Protein AF-A0A9P0PX79-F1 (afdb_monomer)

Mean predicted aligned error: 12.32 Å

Radius of gyration: 23.29 Å; Cα contacts (8 Å, |Δi|>4): 415; chains: 1; bounding box: 69×44×95 Å

Solvent-accessible surface area (backbone atoms only — not comparable to full-atom values): 17955 Å² total; per-residue (Å²): 135,57,69,69,59,51,53,53,52,52,53,38,36,77,62,33,55,27,66,47,75,57,63,78,73,44,80,54,99,59,31,38,30,26,36,27,34,38,29,90,79,26,85,88,54,46,93,92,52,66,74,54,64,45,25,29,3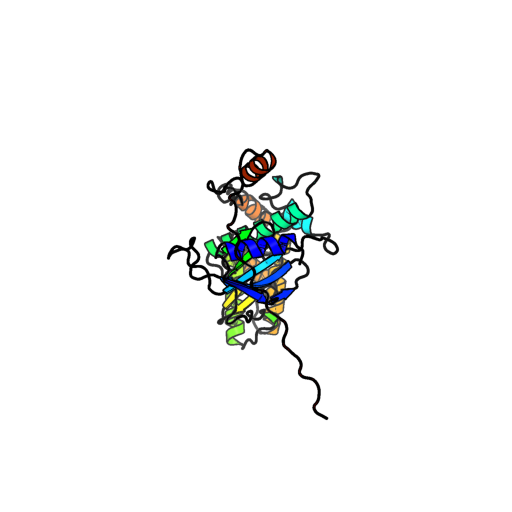8,40,36,51,56,68,73,67,93,86,63,92,68,66,58,62,64,41,64,66,34,74,93,46,32,86,75,62,55,102,79,64,49,61,58,57,53,41,25,52,42,43,50,42,24,52,54,45,42,53,41,34,48,76,66,70,46,57,48,56,49,79,73,47,79,54,73,38,38,37,34,24,35,45,64,56,60,94,93,41,71,36,40,32,46,71,74,44,92,63,55,70,66,54,45,53,51,45,52,53,51,51,53,54,48,51,22,43,34,41,68,71,42,48,33,34,53,56,70,47,38,50,82,36,24,32,42,47,97,94,40,68,28,53,51,84,43,55,56,36,41,43,63,62,37,94,60,31,68,60,30,46,41,50,27,26,36,40,47,27,61,55,47,49,77,75,38,92,88,55,62,50,25,64,55,44,36,25,70,39,68,79,43,58,84,86,43,61,65,62,48,54,50,50,24,55,62,67,66,72,56,81,87,72,62,79,59,86,86,70,66,96,76,70,78,61,59,66,63,51,50,52,30,45,74,72,63,78,45,82,78,82,82,76,80,89,75,83,81,78,83,80,78,78,86,86,80,82,80,85,88,128

Nearest PDB structures (foldseek):
  6zxh-assembly1_z  TM=7.496E-01  e=2.096E-25  Homo sapiens
  6zxf-assembly1_z  TM=7.668E-01  e=9.742E-24  Homo sapiens
  4otp-assembly1_A  TM=8.156E-01  e=1.079E-20  Homo sapiens
  6zv6-assembly1_h  TM=8.409E-01  e=7.830E-19  Homo sapiens
  6zxe-assembly1_z  TM=7.365E-01  e=9.657E-21  Homo sapiens

Foldseek 3Di:
DDPVVVVVVVVCCVQQQFVDWADWQDDDPFWTKTKTAGRQVRVPDDPVRRDARIKIKTATDLDCVPDPDLCQLQCQAPLRVVVDDPDQHSQNSLQVLQLLQLLLQVLLVVLPAAAWAWDDDDRNITMTHACDPPRHHFDQQLPDDDDLVLLVLALVQVLVSLLSCCPVSQKQQLDAASRQWGAHPSYTYGHDSSSIDGLLGPCNLVSQLVNLQRSQVVSVVSDVDGDHSQRSSCVNPVDHNPCVVVSNVVSVVSVPDPVPSPSRPPPPPDDPVVVVVVCVVVVVDDDDDDPDDDDDDDDDDDDDDDDD

Organism: Acanthoscelides obtectus (NCBI:txid200917)

pLDDT: mean 78.24, std 21.49, range [28.59, 98.56]

Structure (mmCIF, N/CA/C/O backbone):
data_AF-A0A9P0PX79-F1
#
_entry.id   AF-A0A9P0PX79-F1
#
loop_
_atom_site.group_PDB
_atom_site.id
_atom_site.type_symbol
_atom_site.label_atom_id
_atom_site.label_alt_id
_atom_site.label_comp_id
_atom_site.label_asym_id
_atom_site.label_entity_id
_atom_site.label_seq_id
_atom_site.pdbx_PDB_ins_code
_atom_site.Cartn_x
_atom_site.Cartn_y
_atom_site.Cartn_z
_atom_site.occupancy
_atom_site.B_iso_or_equiv
_atom_site.auth_seq_id
_atom_site.auth_comp_id
_atom_site.auth_asym_id
_atom_site.auth_atom_id
_atom_site.pdbx_PDB_model_num
ATOM 1 N N . MET A 1 1 ? 10.150 11.854 -18.365 1.00 71.19 1 MET A N 1
ATOM 2 C CA . MET A 1 1 ? 11.061 10.983 -17.590 1.00 71.19 1 MET A CA 1
ATOM 3 C C . MET A 1 1 ? 12.485 11.419 -17.889 1.00 71.19 1 MET A C 1
ATOM 5 O O . MET A 1 1 ? 12.768 11.671 -19.053 1.00 71.19 1 MET A O 1
ATOM 9 N N . ASP A 1 2 ? 13.339 11.577 -16.880 1.00 81.62 2 ASP A N 1
ATOM 10 C CA . ASP A 1 2 ? 14.730 12.015 -17.062 1.00 81.62 2 ASP A CA 1
ATOM 11 C C . ASP A 1 2 ? 15.625 10.910 -17.656 1.00 81.62 2 ASP A C 1
ATOM 13 O O . ASP A 1 2 ? 15.312 9.720 -17.573 1.00 81.62 2 ASP A O 1
ATOM 17 N N . GLU A 1 3 ? 16.747 11.312 -18.258 1.00 85.06 3 GLU A N 1
ATOM 18 C CA . GLU A 1 3 ? 17.701 10.418 -18.929 1.00 85.06 3 GLU A CA 1
ATOM 19 C C . GLU A 1 3 ? 18.266 9.344 -17.989 1.00 85.06 3 GLU A C 1
ATOM 21 O O . GLU A 1 3 ? 18.338 8.170 -18.350 1.00 85.06 3 GLU A O 1
ATOM 26 N N . HIS A 1 4 ? 18.588 9.715 -16.749 1.00 86.25 4 HIS A N 1
ATOM 27 C CA . HIS A 1 4 ? 19.136 8.783 -15.769 1.00 86.25 4 HIS A CA 1
ATOM 28 C C . HIS A 1 4 ? 18.132 7.675 -15.414 1.00 86.25 4 HIS A C 1
ATOM 30 O O . HIS A 1 4 ? 18.496 6.499 -15.377 1.00 86.25 4 HIS A O 1
ATOM 36 N N . THR A 1 5 ? 16.856 8.014 -15.216 1.00 87.69 5 THR A N 1
ATOM 37 C CA . THR A 1 5 ? 15.793 7.013 -15.028 1.00 87.69 5 THR A CA 1
ATOM 38 C C . THR A 1 5 ? 15.639 6.094 -16.244 1.00 87.69 5 THR A C 1
ATOM 40 O O . THR A 1 5 ? 15.532 4.880 -16.073 1.00 87.69 5 THR A O 1
ATOM 43 N N . ARG A 1 6 ? 15.680 6.636 -17.470 1.00 88.81 6 ARG A N 1
ATOM 44 C CA . ARG A 1 6 ? 15.611 5.824 -18.700 1.00 88.81 6 ARG A CA 1
ATOM 45 C C . ARG A 1 6 ? 16.764 4.824 -18.781 1.00 88.81 6 ARG A C 1
ATOM 47 O O . ARG A 1 6 ? 16.533 3.657 -19.082 1.00 88.81 6 ARG A O 1
ATOM 54 N N . LEU A 1 7 ? 17.984 5.251 -18.448 1.00 90.12 7 LEU A N 1
ATOM 55 C CA . LEU A 1 7 ? 19.158 4.375 -18.394 1.00 90.12 7 LEU A CA 1
ATOM 56 C C . LEU A 1 7 ? 19.026 3.277 -17.329 1.00 90.12 7 LEU A C 1
ATOM 58 O O . LEU A 1 7 ? 19.496 2.161 -17.548 1.00 90.12 7 LEU A O 1
ATOM 62 N N . LEU A 1 8 ? 18.395 3.561 -16.183 1.00 90.38 8 LEU A N 1
ATOM 63 C CA . LEU A 1 8 ? 18.119 2.537 -15.169 1.00 90.38 8 LEU A CA 1
ATOM 64 C C . LEU A 1 8 ? 17.168 1.466 -15.703 1.00 90.38 8 LEU A C 1
ATOM 66 O O . LEU A 1 8 ? 17.469 0.285 -15.558 1.00 90.38 8 LEU A O 1
ATOM 70 N N . ILE A 1 9 ? 16.069 1.867 -16.345 1.00 89.94 9 ILE A N 1
ATOM 71 C CA . ILE A 1 9 ? 15.099 0.935 -16.935 1.00 89.94 9 ILE A CA 1
ATOM 72 C C . ILE A 1 9 ? 15.747 0.120 -18.061 1.00 89.94 9 ILE A C 1
ATOM 74 O O . ILE A 1 9 ? 15.648 -1.103 -18.063 1.00 89.94 9 ILE A O 1
ATOM 78 N N . TYR A 1 10 ? 16.511 0.764 -18.945 1.00 90.56 10 TYR A N 1
ATOM 79 C CA . TYR A 1 10 ? 17.251 0.083 -20.011 1.00 90.56 10 TYR A CA 1
ATOM 80 C C . TYR A 1 10 ? 18.212 -0.989 -19.471 1.00 90.56 10 TYR A C 1
ATOM 82 O O . TYR A 1 10 ? 18.287 -2.097 -19.994 1.00 90.56 10 TYR A O 1
ATOM 90 N N . LYS A 1 11 ? 18.905 -0.707 -18.359 1.00 90.81 11 LYS A N 1
ATOM 91 C CA . LYS A 1 11 ? 19.761 -1.698 -17.685 1.00 90.81 11 LYS A CA 1
ATOM 92 C C . LYS A 1 11 ? 18.982 -2.880 -17.105 1.00 90.81 11 LYS A C 1
ATOM 94 O O . LYS A 1 11 ? 19.575 -3.943 -16.958 1.00 90.81 11 LYS A O 1
ATOM 99 N N . LEU A 1 12 ? 17.715 -2.707 -16.726 1.00 90.50 12 LEU A N 1
ATOM 100 C CA . LEU A 1 12 ? 16.871 -3.804 -16.239 1.00 90.50 12 LEU A CA 1
ATOM 101 C C . LEU A 1 12 ? 16.436 -4.719 -17.390 1.00 90.50 12 LEU A C 1
ATOM 103 O O . LEU A 1 12 ? 16.440 -5.933 -17.211 1.00 90.50 12 LEU A O 1
ATOM 107 N N . ILE A 1 13 ? 16.167 -4.145 -18.567 1.00 90.44 13 ILE A N 1
ATOM 108 C CA . ILE A 1 13 ? 15.881 -4.899 -19.796 1.00 90.44 13 ILE A CA 1
ATOM 109 C C . ILE A 1 13 ? 17.117 -5.689 -20.242 1.00 90.44 13 ILE A C 1
ATOM 111 O O . ILE A 1 13 ? 17.059 -6.900 -20.406 1.00 90.44 13 ILE A O 1
ATOM 115 N N . ASN A 1 14 ? 18.287 -5.045 -20.318 1.00 89.56 14 ASN A N 1
ATOM 116 C CA . ASN A 1 14 ? 19.534 -5.724 -20.708 1.00 89.56 14 ASN A CA 1
ATOM 117 C C . ASN A 1 14 ? 19.962 -6.845 -19.750 1.00 89.56 14 ASN A C 1
ATOM 119 O O . ASN A 1 14 ? 20.756 -7.702 -20.123 1.00 89.56 14 ASN A O 1
ATOM 123 N N . LYS A 1 15 ? 19.486 -6.810 -18.503 1.00 88.25 15 LYS A N 1
ATOM 124 C CA . LYS A 1 15 ? 19.711 -7.863 -17.507 1.00 88.25 15 LYS A CA 1
ATOM 125 C C . LYS A 1 15 ? 18.661 -8.972 -17.557 1.00 88.25 15 LYS A C 1
ATOM 127 O O . LYS A 1 15 ? 18.679 -9.811 -16.665 1.00 88.25 15 LYS A O 1
ATOM 132 N N . GLN A 1 16 ? 17.759 -8.950 -18.540 1.00 88.31 16 GLN A N 1
ATOM 133 C CA . GLN A 1 16 ? 16.682 -9.928 -18.689 1.00 88.31 16 GLN A CA 1
ATOM 134 C C . GLN A 1 16 ? 15.820 -10.021 -17.427 1.00 88.31 16 GLN A C 1
ATOM 136 O O . GLN A 1 16 ? 15.399 -11.096 -17.030 1.00 88.31 16 GLN A O 1
ATOM 141 N N . LEU A 1 17 ? 15.610 -8.901 -16.725 1.00 87.25 17 LEU A N 1
ATOM 142 C CA . LEU A 1 17 ? 14.597 -8.842 -15.666 1.00 87.25 17 LEU A CA 1
ATOM 143 C C . LEU A 1 17 ? 13.240 -8.449 -16.253 1.00 87.25 17 LEU A C 1
ATOM 145 O O . LEU A 1 17 ? 12.202 -8.950 -15.835 1.00 87.25 17 LEU A O 1
ATOM 149 N N . LEU A 1 18 ? 13.269 -7.515 -17.201 1.00 89.88 18 LEU A N 1
ATOM 150 C CA . LEU A 1 18 ? 12.106 -7.022 -17.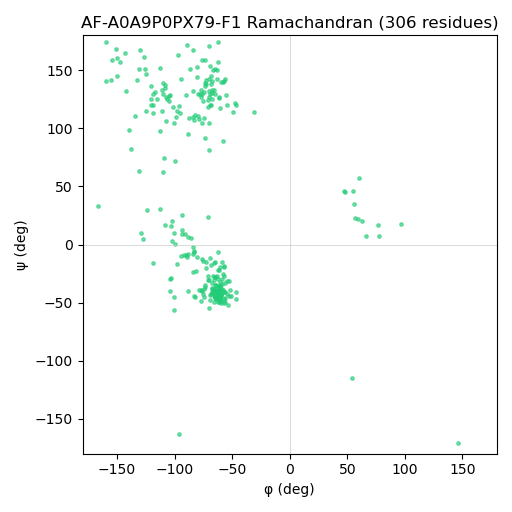923 1.00 89.88 18 LEU A CA 1
ATOM 151 C C . LEU A 1 18 ? 12.286 -7.380 -19.394 1.00 89.88 18 LEU A C 1
ATOM 153 O O . LEU A 1 18 ? 13.342 -7.099 -19.955 1.00 89.88 18 LEU A O 1
ATOM 157 N N . GLU A 1 19 ? 11.265 -7.953 -20.012 1.00 91.00 19 GLU A N 1
ATOM 158 C CA . GLU A 1 19 ? 11.241 -8.195 -21.454 1.00 91.00 19 GLU A CA 1
ATOM 159 C C . GLU A 1 19 ? 10.930 -6.890 -22.194 1.00 91.00 19 GLU A C 1
ATOM 161 O O . GLU A 1 19 ? 11.642 -6.479 -23.112 1.00 91.00 19 GLU A O 1
ATOM 166 N N . AR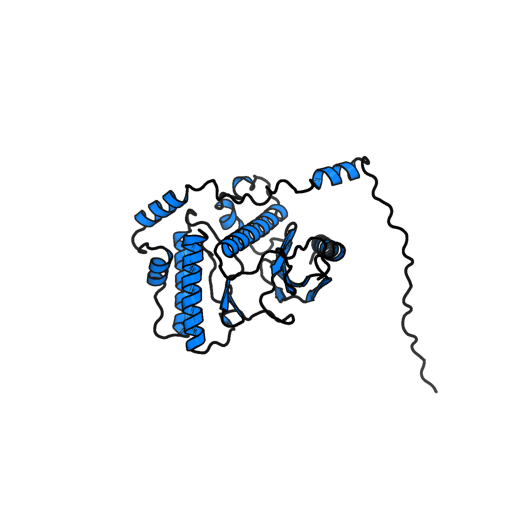G A 1 20 ? 9.883 -6.193 -21.741 1.00 90.06 20 ARG A N 1
ATOM 167 C CA . ARG A 1 20 ? 9.442 -4.911 -22.292 1.00 90.06 20 ARG A CA 1
ATOM 168 C C . ARG A 1 20 ? 8.843 -4.013 -21.220 1.00 90.06 20 ARG A C 1
ATOM 170 O O . ARG A 1 20 ? 8.407 -4.477 -20.170 1.00 90.06 20 ARG A O 1
ATOM 177 N N . VAL A 1 21 ? 8.852 -2.712 -21.495 1.00 91.81 21 VAL A N 1
ATOM 178 C CA . VAL A 1 21 ? 8.162 -1.698 -20.694 1.00 91.81 21 VAL A CA 1
ATOM 179 C C . VAL A 1 21 ? 7.139 -1.030 -21.586 1.00 91.81 21 VAL A C 1
ATOM 181 O O . VAL A 1 21 ? 7.494 -0.442 -22.609 1.00 91.81 21 VAL A O 1
ATOM 184 N N . ASP A 1 22 ? 5.889 -1.138 -21.175 1.00 85.56 22 ASP A N 1
ATOM 185 C CA . ASP A 1 22 ? 4.733 -0.677 -21.914 1.00 85.56 22 ASP A CA 1
ATOM 186 C C . ASP A 1 22 ? 4.311 0.724 -21.437 1.00 85.56 22 ASP A C 1
ATOM 188 O O . ASP A 1 22 ? 5.077 1.488 -20.834 1.00 85.56 22 ASP A O 1
ATOM 192 N N . GLY A 1 23 ? 3.082 1.106 -21.776 1.00 84.62 23 GLY A N 1
ATOM 193 C CA . GLY A 1 23 ? 2.538 2.436 -21.545 1.00 84.62 23 GLY A CA 1
ATOM 194 C C . GLY A 1 23 ? 2.437 2.863 -20.075 1.00 84.62 23 GLY A C 1
ATOM 195 O O . GLY A 1 23 ? 2.674 2.126 -19.114 1.00 84.62 23 GLY A O 1
ATOM 196 N N . VAL A 1 24 ? 2.048 4.126 -19.905 1.00 91.44 24 VAL A N 1
ATOM 197 C CA . VAL A 1 24 ? 1.821 4.724 -18.590 1.00 91.44 24 VAL A CA 1
ATOM 198 C C . VAL A 1 24 ? 0.499 4.220 -18.017 1.00 91.44 24 VAL A C 1
ATOM 200 O O . VAL A 1 24 ? -0.551 4.434 -18.612 1.00 91.44 24 VAL A O 1
ATOM 203 N N . VAL A 1 25 ? 0.553 3.621 -16.829 1.00 91.50 25 VAL A N 1
ATOM 204 C CA . VAL A 1 25 ? -0.627 3.172 -16.074 1.00 91.50 25 VAL A CA 1
ATOM 205 C C . VAL A 1 25 ? -1.244 4.336 -15.309 1.00 91.50 25 VAL A C 1
ATOM 207 O O . VAL A 1 25 ? -2.457 4.510 -15.277 1.00 91.50 25 VAL A O 1
ATOM 210 N N . SER A 1 26 ? -0.404 5.139 -14.652 1.00 89.12 26 SER A N 1
ATOM 211 C CA . SER A 1 26 ? -0.865 6.248 -13.821 1.00 89.12 26 SER A CA 1
ATOM 212 C C . SER A 1 26 ? 0.202 7.324 -13.679 1.00 89.12 26 SER A C 1
ATOM 214 O O . SER A 1 26 ? 1.392 7.040 -13.521 1.00 89.12 26 SER A O 1
ATOM 216 N N . ILE A 1 27 ? -0.231 8.584 -13.692 1.00 88.19 27 ILE A N 1
ATOM 217 C CA . ILE A 1 27 ? 0.611 9.745 -13.405 1.00 88.19 27 ILE A CA 1
ATOM 218 C C . ILE A 1 27 ? 0.119 10.349 -12.097 1.00 88.19 27 ILE A C 1
ATOM 220 O O . ILE A 1 27 ? -0.834 11.122 -12.061 1.00 88.19 27 ILE A O 1
ATOM 224 N N . GLY A 1 28 ? 0.790 9.995 -11.007 1.00 81.56 28 GLY A N 1
ATOM 225 C CA . GLY A 1 28 ? 0.551 10.593 -9.705 1.00 81.56 28 GLY A CA 1
ATOM 226 C C . GLY A 1 28 ? 1.330 11.891 -9.531 1.00 81.56 28 GLY A C 1
ATOM 227 O O . GLY A 1 28 ? 2.276 12.207 -10.263 1.00 81.56 28 GLY A O 1
ATOM 228 N N . LYS A 1 29 ? 0.984 12.642 -8.488 1.00 77.75 29 LYS A N 1
ATOM 229 C CA . LYS A 1 29 ? 1.748 13.831 -8.097 1.00 77.75 29 LYS A CA 1
ATOM 230 C C . LYS A 1 29 ? 3.169 13.450 -7.639 1.00 77.75 29 LYS A C 1
ATOM 232 O O . LYS A 1 29 ? 4.107 14.216 -7.833 1.00 77.75 29 LYS A O 1
ATOM 237 N N . GLU A 1 30 ? 3.343 12.239 -7.107 1.00 78.81 30 GLU A N 1
ATOM 238 C CA . GLU A 1 30 ? 4.578 11.776 -6.460 1.00 78.81 30 GLU A CA 1
ATOM 239 C C . GLU A 1 30 ? 5.431 10.823 -7.294 1.00 78.81 30 GLU A C 1
ATOM 241 O O . GLU A 1 30 ? 6.657 10.802 -7.157 1.00 78.81 30 GLU A O 1
ATOM 246 N N . ALA A 1 31 ? 4.786 10.045 -8.154 1.00 89.62 31 ALA A N 1
ATOM 247 C CA . ALA A 1 31 ? 5.407 9.006 -8.951 1.00 89.62 31 ALA A CA 1
ATOM 248 C C . ALA A 1 31 ? 4.659 8.840 -10.274 1.00 89.62 31 ALA A C 1
ATOM 250 O O . ALA A 1 31 ? 3.505 9.245 -10.411 1.00 89.62 31 ALA A O 1
ATOM 251 N N . VAL A 1 32 ? 5.332 8.239 -11.245 1.00 92.38 32 VAL A N 1
ATOM 252 C CA . VAL A 1 32 ? 4.707 7.705 -12.456 1.00 92.38 32 VAL A CA 1
ATOM 253 C C . VAL A 1 32 ? 4.753 6.189 -12.352 1.00 92.38 32 VAL A C 1
ATOM 255 O O . VAL A 1 32 ? 5.783 5.641 -11.965 1.00 92.38 32 VAL A O 1
ATOM 258 N N . VAL A 1 33 ? 3.647 5.528 -12.672 1.00 94.62 33 VAL A N 1
ATOM 259 C CA . VAL A 1 33 ? 3.561 4.069 -12.735 1.00 94.62 33 VAL A CA 1
ATOM 260 C C . VAL A 1 33 ? 3.478 3.661 -14.197 1.00 94.62 33 VAL A C 1
ATOM 262 O O . VAL A 1 33 ? 2.635 4.171 -14.938 1.00 94.62 33 VAL A O 1
ATOM 265 N N . LEU A 1 34 ? 4.365 2.763 -14.605 1.00 95.38 34 LEU A N 1
ATOM 266 C CA . LEU A 1 34 ? 4.402 2.169 -15.939 1.00 95.38 34 LEU A CA 1
ATOM 267 C C . LEU A 1 34 ? 4.055 0.693 -15.830 1.00 95.38 34 LEU A C 1
ATOM 269 O O . LEU A 1 34 ? 4.341 0.075 -14.804 1.00 95.38 34 LEU A O 1
ATOM 273 N N . HIS A 1 35 ? 3.483 0.142 -16.886 1.00 96.38 35 HIS A N 1
ATOM 274 C CA . HIS A 1 35 ? 3.341 -1.300 -17.030 1.00 96.38 35 HIS A CA 1
ATOM 275 C C . HIS A 1 35 ? 4.608 -1.882 -17.678 1.00 96.38 35 HIS A C 1
ATOM 277 O O . HIS A 1 35 ? 5.335 -1.176 -18.381 1.00 96.38 35 HIS A O 1
ATOM 283 N N . ALA A 1 36 ? 4.928 -3.131 -17.362 1.00 94.94 36 ALA A N 1
ATOM 284 C CA . ALA A 1 36 ? 6.024 -3.878 -17.956 1.00 94.94 36 ALA A CA 1
ATOM 285 C C . ALA A 1 36 ? 5.756 -5.382 -17.873 1.00 94.94 36 ALA A C 1
ATOM 287 O O . ALA A 1 36 ? 5.043 -5.842 -16.982 1.00 94.94 36 ALA A O 1
ATOM 288 N N . GLU A 1 37 ? 6.418 -6.156 -18.723 1.00 93.12 37 GLU A N 1
ATOM 289 C CA . GLU A 1 37 ? 6.420 -7.618 -18.653 1.00 93.12 37 GLU A CA 1
ATOM 290 C C . GLU A 1 37 ? 7.790 -8.125 -18.215 1.00 93.12 37 GLU A C 1
ATOM 292 O O . GLU A 1 37 ? 8.832 -7.596 -18.619 1.00 93.12 37 GLU A O 1
ATOM 297 N N . THR A 1 38 ? 7.800 -9.131 -17.343 1.00 90.81 38 THR A N 1
ATOM 298 C CA . THR A 1 38 ? 9.042 -9.772 -16.898 1.00 90.81 38 THR A CA 1
ATOM 299 C C . THR A 1 38 ? 9.523 -10.770 -17.927 1.00 90.81 38 THR A C 1
ATOM 301 O O . THR A 1 38 ? 8.710 -11.488 -18.500 1.00 90.81 38 THR A O 1
ATOM 304 N N . ASP A 1 39 ? 10.837 -10.877 -18.087 1.00 86.19 39 ASP A N 1
ATOM 305 C CA . ASP A 1 39 ? 11.427 -11.890 -18.959 1.00 86.19 39 ASP A CA 1
ATOM 306 C C . ASP A 1 39 ? 11.265 -13.291 -18.326 1.00 86.19 39 ASP A C 1
ATOM 308 O O . ASP A 1 39 ? 11.801 -13.530 -17.235 1.00 86.19 39 ASP A O 1
ATOM 312 N N . PRO A 1 40 ? 10.553 -14.237 -18.974 1.00 79.38 40 PRO A N 1
ATOM 313 C CA . PRO A 1 40 ? 10.383 -15.598 -18.461 1.00 79.38 40 PRO A CA 1
ATOM 314 C C . PRO A 1 40 ? 11.703 -16.366 -18.315 1.00 79.38 40 PRO A C 1
ATOM 316 O O . PRO A 1 40 ? 11.774 -17.334 -17.559 1.00 79.38 40 PRO A O 1
ATOM 319 N N . CYS A 1 41 ? 12.744 -15.947 -19.039 1.00 77.75 41 CYS A N 1
ATOM 320 C CA . CYS A 1 41 ? 14.074 -16.548 -19.025 1.00 77.75 41 CYS A CA 1
ATOM 321 C C . CYS A 1 41 ? 15.020 -15.872 -18.022 1.00 77.75 41 CYS A C 1
ATOM 323 O O . CYS A 1 41 ? 16.229 -16.106 -18.086 1.00 77.75 41 CYS A O 1
ATOM 325 N N . CYS A 1 42 ? 14.509 -15.027 -17.117 1.00 75.56 42 CYS A N 1
ATOM 326 C CA . CYS A 1 42 ? 15.347 -14.293 -16.178 1.00 75.56 42 CYS A CA 1
ATOM 327 C C . CYS A 1 42 ? 16.253 -15.254 -15.373 1.00 75.56 42 CYS A C 1
ATOM 329 O O . CYS A 1 42 ? 15.742 -16.119 -14.650 1.00 75.56 42 CYS A O 1
ATOM 331 N N . PRO A 1 43 ? 17.592 -15.108 -15.455 1.00 68.50 43 PRO A N 1
ATOM 332 C CA . PRO A 1 43 ? 18.545 -16.064 -14.883 1.00 68.50 43 PRO A CA 1
ATOM 333 C C . PRO A 1 43 ? 18.545 -16.090 -13.349 1.00 68.50 43 PRO A C 1
ATOM 335 O O . PRO A 1 43 ? 19.016 -17.054 -12.752 1.00 68.50 43 PRO A O 1
ATOM 338 N N . ASP A 1 44 ? 18.002 -15.047 -12.716 1.00 68.56 44 ASP A N 1
ATOM 339 C CA . ASP A 1 44 ? 17.908 -14.906 -11.260 1.00 68.56 44 ASP A CA 1
ATOM 340 C C . ASP A 1 44 ? 16.646 -15.588 -10.673 1.00 68.56 44 ASP A C 1
ATOM 342 O O . ASP A 1 44 ? 16.378 -15.450 -9.479 1.00 68.56 44 ASP A O 1
ATOM 346 N N . THR A 1 45 ? 15.861 -16.312 -11.484 1.00 64.56 45 THR A N 1
ATOM 347 C CA . THR A 1 45 ? 14.588 -16.925 -11.062 1.00 64.56 45 THR A CA 1
ATOM 348 C C . THR A 1 45 ? 14.775 -18.392 -10.673 1.00 64.56 45 THR A C 1
ATOM 350 O O . THR A 1 45 ? 15.146 -19.225 -11.499 1.00 64.56 45 THR A O 1
ATOM 353 N N . THR A 1 46 ? 14.478 -18.741 -9.421 1.00 60.56 46 THR A N 1
ATOM 354 C CA . THR A 1 46 ? 14.290 -20.138 -8.986 1.00 60.56 46 THR A CA 1
ATOM 355 C C . THR A 1 46 ? 12.794 -20.485 -8.966 1.00 60.56 46 THR A C 1
ATOM 357 O O . THR A 1 46 ? 11.969 -19.570 -8.950 1.00 60.56 46 THR A O 1
ATOM 360 N N . PRO A 1 47 ? 12.394 -21.774 -8.931 1.00 58.38 47 PRO A N 1
ATOM 361 C CA . PRO A 1 47 ? 10.978 -22.160 -8.848 1.00 58.38 47 PRO A CA 1
ATOM 362 C C . PRO A 1 47 ? 10.224 -21.495 -7.681 1.00 58.38 47 PRO A C 1
ATOM 364 O O . PRO A 1 47 ? 9.048 -21.172 -7.815 1.00 58.38 47 PRO A O 1
ATOM 367 N N . ASP A 1 48 ? 10.924 -21.218 -6.576 1.00 54.50 48 ASP A N 1
ATOM 368 C CA . ASP A 1 48 ? 10.376 -20.566 -5.378 1.00 54.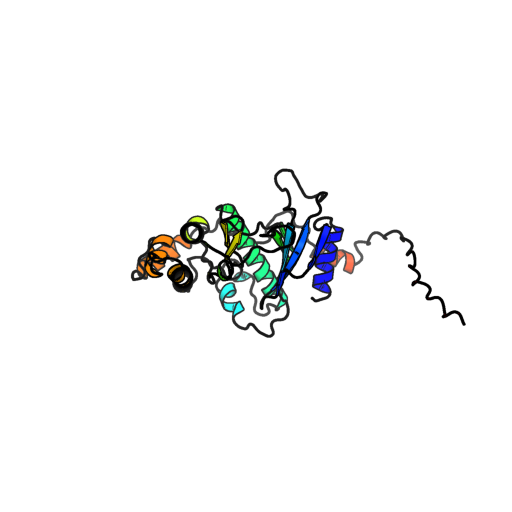50 48 ASP A CA 1
ATOM 369 C C . ASP A 1 48 ? 10.353 -19.025 -5.464 1.00 54.50 48 ASP A C 1
ATOM 371 O O . ASP A 1 48 ? 9.789 -18.358 -4.599 1.00 54.50 48 ASP A O 1
ATOM 375 N N . THR A 1 49 ? 10.970 -18.438 -6.495 1.00 64.75 49 THR A N 1
ATOM 376 C CA . THR A 1 49 ? 11.052 -16.983 -6.730 1.00 64.75 49 THR A CA 1
ATOM 377 C C . THR A 1 49 ? 10.510 -16.583 -8.100 1.00 64.75 49 THR A C 1
ATOM 379 O O . THR A 1 49 ? 10.943 -15.583 -8.669 1.00 64.75 49 THR A O 1
ATOM 382 N N . ALA A 1 50 ? 9.545 -17.349 -8.621 1.00 72.94 50 ALA A N 1
ATOM 383 C CA . ALA A 1 50 ? 8.893 -17.065 -9.894 1.00 72.94 50 ALA A CA 1
ATOM 384 C C . ALA A 1 50 ? 8.461 -15.590 -9.983 1.00 72.94 50 ALA A C 1
ATOM 386 O O . ALA A 1 50 ? 7.721 -15.081 -9.134 1.00 72.94 50 ALA A O 1
ATOM 387 N N . LEU A 1 51 ? 8.961 -14.901 -11.008 1.00 83.31 51 LEU A N 1
ATOM 388 C CA . LEU A 1 51 ? 8.616 -13.513 -11.269 1.00 83.31 51 LEU A CA 1
ATOM 389 C C . LEU A 1 51 ? 7.160 -13.414 -11.752 1.00 83.31 51 LEU A C 1
ATOM 391 O O . LEU A 1 51 ? 6.694 -14.282 -12.496 1.00 83.31 51 LEU A O 1
ATOM 395 N N . PRO A 1 52 ? 6.421 -12.366 -11.351 1.00 88.62 52 PRO A N 1
ATOM 396 C CA . PRO A 1 52 ? 5.079 -12.142 -11.863 1.00 88.62 52 PRO A CA 1
ATOM 397 C C . PRO A 1 52 ? 5.160 -11.741 -13.337 1.00 88.62 52 PRO A C 1
ATOM 399 O O . PRO A 1 52 ? 5.869 -10.796 -13.663 1.00 88.62 52 PRO A O 1
ATOM 402 N N . LYS A 1 53 ? 4.382 -12.411 -14.198 1.00 90.31 53 LYS A N 1
ATOM 403 C CA . LYS A 1 53 ? 4.345 -12.165 -15.652 1.00 90.31 53 LYS A CA 1
ATOM 404 C C . LYS A 1 53 ? 4.237 -10.674 -15.999 1.00 90.31 53 LYS A C 1
ATOM 406 O O . LYS A 1 53 ? 4.974 -10.176 -16.845 1.00 90.31 53 LYS A O 1
ATOM 411 N N . GLU A 1 54 ? 3.323 -9.975 -15.328 1.00 94.12 54 GLU A N 1
ATOM 412 C CA . GLU A 1 54 ? 3.113 -8.536 -15.471 1.00 94.12 54 GLU A CA 1
ATOM 413 C C . GLU A 1 54 ? 3.614 -7.789 -14.224 1.00 94.12 54 GLU A C 1
ATOM 415 O O . GLU A 1 54 ? 3.368 -8.178 -13.076 1.00 94.12 54 GLU A O 1
ATOM 420 N N . CYS A 1 55 ? 4.294 -6.669 -14.453 1.00 95.06 55 CYS A N 1
ATOM 421 C CA . CYS A 1 55 ? 4.882 -5.805 -13.442 1.00 95.06 55 CYS A CA 1
ATOM 422 C C . CYS A 1 55 ? 4.410 -4.354 -13.577 1.00 95.06 55 CYS A C 1
ATOM 424 O O . CYS A 1 55 ? 4.153 -3.835 -14.659 1.00 95.06 55 CYS A O 1
ATOM 426 N N . ALA A 1 56 ? 4.374 -3.663 -12.443 1.00 96.75 56 ALA A N 1
ATOM 427 C CA . ALA A 1 56 ? 4.263 -2.221 -12.350 1.00 96.75 56 ALA A CA 1
ATOM 428 C C . ALA A 1 56 ? 5.626 -1.622 -11.969 1.00 96.75 56 ALA A C 1
ATOM 430 O O . ALA A 1 56 ? 6.229 -1.996 -10.960 1.00 96.75 56 ALA A O 1
ATOM 431 N N . ILE A 1 57 ? 6.095 -0.647 -12.746 1.00 96.12 57 ILE A N 1
ATOM 432 C CA . ILE A 1 57 ? 7.300 0.134 -12.452 1.00 96.12 57 ILE A CA 1
ATOM 433 C C . ILE A 1 57 ? 6.874 1.476 -11.862 1.00 96.12 57 ILE A C 1
ATOM 435 O O . ILE A 1 57 ? 6.448 2.378 -12.585 1.00 96.12 57 ILE A O 1
ATOM 439 N N . LYS A 1 58 ? 7.022 1.637 -10.545 1.00 95.56 58 LYS A N 1
ATOM 440 C CA . LYS A 1 58 ? 6.809 2.907 -9.843 1.00 95.56 58 LYS A CA 1
ATOM 441 C C . LYS A 1 58 ? 8.102 3.722 -9.847 1.00 95.56 58 LYS A C 1
ATOM 443 O O . LYS A 1 58 ? 9.072 3.410 -9.156 1.00 95.56 58 LYS A O 1
ATOM 448 N N . VAL A 1 59 ? 8.107 4.794 -10.632 1.00 93.31 59 VAL A N 1
ATOM 449 C CA . VAL A 1 59 ? 9.202 5.763 -10.734 1.00 93.31 59 VAL A CA 1
ATOM 450 C C . VAL A 1 59 ? 8.872 6.979 -9.878 1.00 93.31 59 VAL A C 1
ATOM 452 O O . VAL A 1 59 ? 8.006 7.781 -10.234 1.00 93.31 59 VAL A O 1
ATOM 455 N N . PHE A 1 60 ? 9.584 7.162 -8.770 1.00 89.06 60 PHE A N 1
ATOM 456 C CA . PHE A 1 60 ? 9.369 8.313 -7.894 1.00 89.06 60 PHE A CA 1
ATOM 457 C C . PHE A 1 60 ? 9.955 9.584 -8.519 1.00 89.06 60 PHE A C 1
ATOM 459 O O . PHE A 1 60 ? 11.104 9.610 -8.965 1.00 89.06 60 PHE A O 1
ATOM 466 N N . LYS A 1 61 ? 9.171 10.666 -8.549 1.00 83.69 61 LYS A N 1
ATOM 467 C CA . LYS A 1 61 ? 9.592 11.939 -9.146 1.00 83.69 61 LYS A CA 1
ATOM 468 C C . LYS A 1 61 ? 10.716 12.566 -8.315 1.00 83.69 61 LYS A C 1
ATOM 470 O O . LYS A 1 61 ? 10.573 12.783 -7.112 1.00 83.69 61 LYS A O 1
ATOM 475 N N . THR A 1 62 ? 11.832 12.871 -8.978 1.00 67.75 62 THR A N 1
ATOM 476 C CA . THR A 1 62 ? 13.066 13.404 -8.372 1.00 67.75 62 THR A CA 1
ATOM 477 C C . THR A 1 62 ? 13.110 14.932 -8.293 1.00 67.75 62 THR A C 1
ATOM 479 O O . THR A 1 62 ? 13.982 15.479 -7.619 1.00 67.75 62 THR A O 1
ATOM 482 N N . VAL A 1 63 ? 12.178 15.631 -8.948 1.00 64.38 63 VAL A N 1
ATOM 483 C CA . VAL A 1 63 ? 12.064 17.097 -8.922 1.00 64.38 63 VAL A CA 1
ATOM 484 C C . VAL A 1 63 ? 10.881 17.482 -8.027 1.00 64.38 63 VAL A C 1
ATOM 486 O O . VAL A 1 63 ? 9.769 16.997 -8.214 1.00 64.38 63 VAL A O 1
ATOM 489 N N . LEU A 1 64 ? 11.149 18.309 -7.013 1.00 58.38 64 LEU A N 1
ATOM 490 C CA . LEU A 1 64 ? 10.310 18.525 -5.821 1.00 58.38 64 LEU A CA 1
ATOM 491 C C . LEU A 1 64 ? 9.271 19.657 -5.925 1.00 58.38 64 LEU A C 1
ATOM 493 O O . LEU A 1 64 ? 8.706 20.028 -4.898 1.00 58.38 64 LEU A O 1
ATOM 497 N N . SER A 1 65 ? 9.030 20.257 -7.094 1.00 50.34 65 SER A N 1
ATOM 498 C CA . SER A 1 65 ? 8.437 21.607 -7.166 1.00 50.34 65 SER A CA 1
ATOM 499 C C . SER A 1 65 ? 7.022 21.773 -6.582 1.00 50.34 65 SER A C 1
ATOM 501 O O . SER A 1 65 ? 6.583 22.908 -6.443 1.00 50.34 65 SER A O 1
ATOM 503 N N . GLU A 1 66 ? 6.326 20.710 -6.159 1.00 47.50 66 GLU A N 1
ATOM 504 C CA . GLU A 1 66 ? 4.946 20.804 -5.650 1.00 47.50 66 GLU A CA 1
ATOM 505 C C . GLU A 1 66 ? 4.668 20.125 -4.288 1.00 47.50 66 GLU A C 1
ATOM 507 O O . GLU A 1 66 ? 3.505 20.023 -3.886 1.00 47.50 66 GLU A O 1
ATOM 512 N N . PHE A 1 67 ? 5.677 19.664 -3.535 1.00 54.66 67 PHE A N 1
ATOM 513 C CA . PHE A 1 67 ? 5.436 18.946 -2.266 1.00 54.66 67 PHE A CA 1
ATOM 514 C C . PHE A 1 67 ? 6.398 19.309 -1.133 1.00 54.66 67 PHE A C 1
ATOM 516 O O . PHE A 1 67 ? 7.489 18.757 -1.020 1.00 54.66 67 PHE A O 1
ATOM 523 N N . LYS A 1 68 ? 5.949 20.194 -0.236 1.00 51.09 68 LYS A N 1
ATOM 524 C CA . LYS A 1 68 ? 6.711 20.651 0.941 1.00 51.09 68 LYS A CA 1
ATOM 525 C C . LYS A 1 68 ? 6.525 19.785 2.205 1.00 51.09 68 LYS A C 1
ATOM 527 O O . LYS A 1 68 ? 7.267 19.972 3.160 1.00 51.09 68 LYS A O 1
ATOM 532 N N . ASP A 1 69 ? 5.597 18.820 2.222 1.00 57.47 69 ASP A N 1
ATOM 533 C CA . ASP A 1 69 ? 5.224 18.072 3.444 1.00 57.47 69 ASP A CA 1
ATOM 534 C C . ASP A 1 69 ? 5.859 16.674 3.604 1.00 57.47 69 ASP A C 1
ATOM 536 O O . ASP A 1 69 ? 5.634 16.006 4.615 1.00 57.47 69 ASP A O 1
ATOM 540 N N . ARG A 1 70 ? 6.701 16.232 2.658 1.00 58.47 70 ARG A N 1
ATOM 541 C CA . ARG A 1 70 ? 7.320 14.888 2.673 1.00 58.47 70 ARG A CA 1
ATOM 542 C C . ARG A 1 70 ? 8.201 14.613 3.889 1.00 58.47 70 ARG A C 1
ATOM 544 O O . ARG A 1 70 ? 8.297 13.485 4.367 1.00 58.47 70 ARG A O 1
ATOM 551 N N . ASP A 1 71 ? 8.840 15.656 4.390 1.00 58.25 71 ASP A N 1
ATOM 552 C CA . ASP A 1 71 ? 9.776 15.571 5.499 1.00 58.25 71 ASP A CA 1
ATOM 553 C C . ASP A 1 71 ? 9.147 14.996 6.772 1.00 58.25 71 ASP A C 1
ATOM 555 O O . ASP A 1 71 ? 9.829 14.292 7.511 1.00 58.25 71 ASP A O 1
ATOM 559 N N . LYS A 1 72 ? 7.860 15.267 7.027 1.00 59.88 72 LYS A N 1
ATOM 560 C CA . LYS A 1 72 ? 7.185 14.880 8.277 1.00 59.88 72 LYS A CA 1
ATOM 561 C C . LYS A 1 72 ? 7.113 13.355 8.426 1.00 59.88 72 LYS A C 1
ATOM 563 O O . LYS A 1 72 ? 7.496 12.819 9.455 1.00 59.88 72 LYS A O 1
ATOM 568 N N . TYR A 1 73 ? 6.761 12.643 7.356 1.00 59.09 73 TYR A N 1
ATOM 569 C CA . TYR A 1 73 ? 6.582 11.183 7.377 1.00 59.09 73 TYR A CA 1
ATOM 570 C C . TYR A 1 73 ? 7.887 10.369 7.379 1.00 59.09 73 TYR A C 1
ATOM 572 O O . TYR A 1 73 ? 7.846 9.153 7.583 1.00 59.09 73 TYR A O 1
ATOM 580 N N . ILE A 1 74 ? 9.032 11.008 7.105 1.00 60.12 74 ILE A N 1
ATOM 581 C CA . ILE A 1 74 ? 10.361 10.373 7.159 1.00 60.12 74 ILE A CA 1
ATOM 582 C C . ILE A 1 74 ? 11.140 10.775 8.405 1.00 60.12 74 ILE A C 1
ATOM 584 O O . ILE A 1 74 ? 11.801 9.921 8.991 1.00 60.12 74 ILE A O 1
ATOM 588 N N . LYS A 1 75 ? 11.077 12.044 8.828 1.00 57.00 75 LYS A N 1
ATOM 589 C CA . LYS A 1 75 ? 11.791 12.524 10.026 1.00 57.00 75 LYS A CA 1
ATOM 590 C C . LYS A 1 75 ? 11.372 11.772 11.289 1.00 57.00 75 LYS A C 1
ATOM 592 O O . LYS A 1 75 ? 12.201 11.577 12.181 1.00 57.00 75 LYS A O 1
ATOM 597 N N . ASP A 1 76 ? 10.129 11.309 11.319 1.00 60.28 76 ASP A N 1
ATOM 598 C CA . ASP A 1 76 ? 9.552 10.598 12.455 1.00 60.28 76 ASP A CA 1
ATOM 599 C C . ASP A 1 76 ? 9.667 9.065 12.323 1.00 60.28 76 ASP A C 1
ATOM 601 O O . ASP A 1 76 ? 9.457 8.343 13.299 1.00 60.28 76 ASP A O 1
ATOM 605 N N . ASP A 1 77 ? 10.075 8.542 11.155 1.00 60.72 77 ASP A N 1
ATOM 606 C CA . ASP A 1 77 ? 10.364 7.115 10.976 1.00 60.72 77 ASP A CA 1
ATOM 607 C C . ASP A 1 77 ? 11.792 6.802 11.443 1.00 60.72 77 ASP A C 1
ATOM 609 O O . ASP A 1 77 ? 12.789 7.118 10.785 1.00 60.72 77 ASP A O 1
ATOM 613 N N . ARG A 1 78 ? 11.901 6.132 12.595 1.00 59.22 78 ARG A N 1
ATOM 614 C CA . ARG A 1 78 ? 13.183 5.809 13.236 1.00 59.22 78 ARG A CA 1
ATOM 615 C C . ARG A 1 78 ? 14.119 4.980 12.346 1.00 59.22 78 ARG A C 1
ATOM 617 O O . ARG A 1 78 ? 15.328 5.073 12.523 1.00 59.22 78 ARG A O 1
ATOM 624 N N . ARG A 1 79 ? 13.596 4.207 11.384 1.00 56.53 79 ARG A N 1
ATOM 625 C CA . ARG A 1 79 ? 14.415 3.403 10.452 1.00 56.53 79 ARG A CA 1
ATOM 626 C C . ARG A 1 79 ? 15.247 4.276 9.510 1.00 56.53 79 ARG A C 1
ATOM 628 O O . ARG A 1 79 ? 16.302 3.849 9.045 1.00 56.53 79 ARG A O 1
ATOM 635 N N . PHE A 1 80 ? 14.775 5.490 9.238 1.00 58.75 80 PHE A N 1
ATOM 636 C CA . PHE A 1 80 ? 15.356 6.402 8.252 1.00 58.75 80 PHE A CA 1
ATOM 637 C C . PHE A 1 80 ? 15.846 7.717 8.862 1.00 58.75 80 PHE A C 1
ATOM 639 O O . PHE A 1 80 ? 16.659 8.405 8.244 1.00 58.75 80 PHE A O 1
ATOM 646 N N . LYS A 1 81 ? 15.414 8.035 10.088 1.00 57.84 81 LYS A N 1
ATOM 647 C CA . LYS A 1 81 ? 15.785 9.241 10.837 1.00 57.84 81 LYS A CA 1
ATOM 648 C C . LYS A 1 81 ? 17.298 9.459 10.906 1.00 57.84 81 LYS A C 1
ATOM 650 O O . LYS A 1 81 ? 17.761 10.557 10.616 1.00 57.84 81 LYS A O 1
ATOM 655 N N . ASP A 1 82 ? 18.069 8.407 11.179 1.00 57.19 82 ASP A N 1
ATOM 656 C CA . ASP A 1 82 ? 19.534 8.493 11.303 1.00 57.19 82 ASP A CA 1
ATOM 657 C C . ASP A 1 82 ? 20.251 8.699 9.953 1.00 57.19 82 ASP A C 1
ATOM 659 O O . ASP A 1 82 ? 21.418 9.086 9.914 1.00 57.19 82 ASP A O 1
ATOM 663 N N . ARG A 1 83 ? 19.560 8.469 8.825 1.00 59.53 83 ARG A N 1
ATOM 664 C CA . ARG A 1 83 ? 20.085 8.675 7.459 1.00 59.53 83 ARG A CA 1
ATOM 665 C C . ARG A 1 83 ? 19.776 10.074 6.910 1.00 59.53 83 ARG A C 1
ATOM 667 O O . ARG A 1 83 ? 20.320 10.450 5.871 1.00 59.53 83 ARG A O 1
ATOM 674 N N . MET A 1 84 ? 18.938 10.851 7.601 1.00 54.28 84 MET A N 1
ATOM 675 C CA . MET A 1 84 ? 18.604 12.235 7.257 1.00 54.28 84 MET A CA 1
ATOM 676 C C . MET A 1 84 ? 19.606 13.201 7.913 1.00 54.28 84 MET A C 1
ATOM 678 O O . MET A 1 84 ? 19.457 13.599 9.064 1.00 54.28 84 MET A O 1
ATOM 682 N N . GLY A 1 85 ? 20.650 13.590 7.175 1.00 55.62 85 GLY A N 1
ATOM 683 C CA . GLY A 1 85 ? 21.646 14.580 7.613 1.00 55.62 85 GLY A CA 1
ATOM 684 C C . GLY A 1 85 ? 21.277 16.033 7.266 1.00 55.62 85 GLY A C 1
ATOM 685 O O . GLY A 1 85 ? 20.362 16.283 6.478 1.00 55.62 85 GLY A O 1
ATOM 686 N N . LYS A 1 86 ? 22.054 17.004 7.787 1.00 50.22 86 LYS A N 1
ATOM 687 C CA . LYS A 1 86 ? 21.890 18.464 7.550 1.00 50.22 86 LYS A CA 1
ATOM 688 C C . LYS A 1 86 ? 21.930 18.887 6.067 1.00 50.22 86 LYS A C 1
ATOM 690 O O . LYS A 1 86 ? 21.459 19.970 5.747 1.00 50.22 86 LYS A O 1
ATOM 695 N N . GLN A 1 87 ? 22.461 18.048 5.172 1.00 49.09 87 GLN A N 1
ATOM 696 C CA . GLN A 1 87 ? 22.456 18.250 3.716 1.00 49.09 87 GLN A CA 1
ATOM 697 C C . GLN A 1 87 ? 21.961 16.998 2.977 1.00 49.09 87 GLN A C 1
ATOM 699 O O . GLN A 1 87 ? 22.693 16.342 2.231 1.00 49.09 87 GLN A O 1
ATOM 704 N N . THR A 1 88 ? 20.706 16.621 3.211 1.00 57.69 88 THR A N 1
ATOM 705 C CA . THR A 1 88 ? 20.087 15.537 2.442 1.00 57.69 88 THR A CA 1
ATOM 706 C C . THR A 1 88 ? 19.586 16.096 1.113 1.00 57.69 88 THR A C 1
ATOM 708 O O . THR A 1 88 ? 18.662 16.904 1.078 1.00 57.69 88 THR A O 1
ATOM 711 N N . THR A 1 89 ? 20.216 15.697 0.006 1.00 64.50 89 THR A N 1
ATOM 712 C CA . THR A 1 89 ? 19.778 16.106 -1.334 1.00 64.50 89 THR A CA 1
ATOM 713 C C . THR A 1 89 ? 18.416 15.494 -1.661 1.00 64.50 89 THR A C 1
ATOM 715 O O . THR A 1 89 ? 18.108 14.378 -1.242 1.00 64.50 89 THR A O 1
ATOM 718 N N . THR A 1 90 ? 17.615 16.179 -2.478 1.00 67.94 90 THR A N 1
ATOM 719 C CA . THR A 1 90 ? 16.300 15.704 -2.939 1.00 67.94 90 THR A CA 1
ATOM 720 C C . THR A 1 90 ? 16.315 14.256 -3.433 1.00 67.94 90 THR A C 1
ATOM 722 O O . THR A 1 90 ? 15.425 13.473 -3.112 1.00 67.94 90 THR A O 1
ATOM 725 N N . ARG A 1 91 ? 17.361 13.868 -4.174 1.00 70.12 91 ARG A N 1
ATOM 726 C CA . ARG A 1 91 ? 17.527 12.501 -4.690 1.00 70.12 91 ARG A CA 1
ATOM 727 C C . ARG A 1 91 ? 17.677 11.465 -3.573 1.00 70.12 91 ARG A C 1
ATOM 729 O O . ARG A 1 91 ? 17.107 10.387 -3.687 1.00 70.12 91 ARG A O 1
ATOM 736 N N . LYS A 1 92 ? 18.400 11.793 -2.494 1.00 75.00 92 LYS A N 1
ATOM 737 C CA . LYS A 1 92 ? 18.533 10.914 -1.322 1.00 75.00 92 LYS A CA 1
ATOM 738 C C . LYS A 1 92 ? 17.184 10.726 -0.633 1.00 75.00 92 LYS A C 1
ATOM 740 O O . LYS A 1 92 ? 16.830 9.594 -0.341 1.00 75.00 92 LYS A O 1
ATOM 745 N N . ILE A 1 93 ? 16.402 11.795 -0.458 1.00 75.31 93 ILE A N 1
ATOM 746 C CA . ILE A 1 93 ? 15.050 11.700 0.123 1.00 75.31 93 ILE A CA 1
ATOM 747 C C . ILE A 1 93 ? 14.173 10.784 -0.731 1.00 75.31 93 ILE A C 1
ATOM 749 O O . ILE A 1 93 ? 13.581 9.847 -0.215 1.00 75.31 93 ILE A O 1
ATOM 753 N N . VAL A 1 94 ? 14.130 11.000 -2.045 1.00 79.69 94 VAL A N 1
ATOM 754 C CA . VAL A 1 94 ? 13.305 10.187 -2.952 1.00 79.69 94 VAL A CA 1
ATOM 755 C C . VAL A 1 94 ? 13.719 8.711 -2.944 1.00 79.69 94 VAL A C 1
ATOM 757 O O . VAL A 1 94 ? 12.862 7.832 -2.985 1.00 79.69 94 VAL A O 1
ATOM 760 N N . HIS A 1 95 ? 15.014 8.422 -2.830 1.00 83.31 95 HIS A N 1
ATOM 761 C CA . HIS A 1 95 ? 15.487 7.052 -2.657 1.00 83.31 95 HIS A CA 1
ATOM 762 C C . HIS A 1 95 ? 15.007 6.430 -1.335 1.00 83.31 95 HIS A C 1
ATOM 764 O O . HIS A 1 95 ? 14.497 5.313 -1.351 1.00 83.31 95 HIS A O 1
ATOM 770 N N . LEU A 1 96 ? 15.083 7.166 -0.219 1.00 82.88 96 LEU A N 1
ATOM 771 C CA . LEU A 1 96 ? 14.565 6.708 1.078 1.00 82.88 96 LEU A CA 1
ATOM 772 C C . LEU A 1 96 ? 13.054 6.434 1.038 1.00 82.88 96 LEU A C 1
ATOM 774 O O . LEU A 1 96 ? 12.588 5.487 1.662 1.00 82.88 96 LEU A O 1
ATOM 778 N N . TRP A 1 97 ? 12.285 7.229 0.288 1.00 83.44 97 TRP A N 1
ATOM 779 C CA . TRP A 1 97 ? 10.853 6.986 0.070 1.00 83.44 97 TRP A CA 1
ATOM 780 C C . TRP A 1 97 ? 10.607 5.650 -0.633 1.00 83.44 97 TRP A C 1
ATOM 782 O O . TRP A 1 97 ? 9.760 4.871 -0.199 1.00 83.44 97 TRP A O 1
ATOM 792 N N . ALA A 1 98 ? 11.375 5.370 -1.686 1.00 89.06 98 ALA A N 1
ATOM 793 C CA . ALA A 1 98 ? 11.260 4.124 -2.430 1.00 89.06 98 ALA A CA 1
ATOM 794 C C . ALA A 1 98 ? 11.665 2.904 -1.579 1.00 89.06 98 ALA A C 1
ATOM 796 O O . ALA A 1 98 ? 10.985 1.879 -1.606 1.00 89.06 98 ALA A O 1
ATOM 797 N N . GLU A 1 99 ? 12.718 3.031 -0.765 1.00 89.94 99 GLU A N 1
ATOM 798 C CA . GLU A 1 99 ? 13.105 2.013 0.223 1.00 89.94 99 GLU A CA 1
ATOM 799 C C . GLU A 1 99 ? 12.026 1.798 1.290 1.00 89.94 99 GLU A C 1
ATOM 801 O O . GLU A 1 99 ? 11.747 0.659 1.664 1.00 89.94 99 GLU A O 1
ATOM 806 N N . LYS A 1 100 ? 11.402 2.877 1.776 1.00 89.25 100 LYS A N 1
ATOM 807 C CA . LYS A 1 100 ? 10.321 2.806 2.762 1.00 89.25 100 LYS A CA 1
ATOM 808 C C . LYS A 1 100 ? 9.103 2.077 2.199 1.00 89.25 100 LYS A C 1
ATOM 810 O O . LYS A 1 100 ? 8.575 1.193 2.870 1.00 89.25 100 LYS A O 1
ATOM 815 N N . GLU A 1 101 ? 8.683 2.400 0.977 1.00 94.19 101 GLU A N 1
ATOM 816 C CA . GLU A 1 101 ? 7.561 1.714 0.331 1.00 94.19 101 GLU A CA 1
ATOM 817 C C . GLU A 1 101 ? 7.860 0.231 0.097 1.00 94.19 101 GLU A C 1
ATOM 819 O O . GLU A 1 101 ? 7.041 -0.610 0.461 1.00 94.19 101 GLU A O 1
ATOM 824 N N . MET A 1 102 ? 9.057 -0.103 -0.403 1.00 94.88 102 MET A N 1
ATOM 825 C CA . MET A 1 102 ? 9.511 -1.492 -0.524 1.00 94.88 102 MET A CA 1
ATOM 826 C C . MET A 1 102 ? 9.418 -2.230 0.819 1.00 94.88 102 MET A C 1
ATOM 828 O O . MET A 1 102 ? 8.813 -3.296 0.895 1.00 94.88 102 MET A O 1
ATOM 832 N N . ALA A 1 103 ? 9.992 -1.661 1.883 1.00 92.38 103 ALA A N 1
ATOM 833 C CA . ALA A 1 103 ? 10.017 -2.291 3.201 1.00 92.38 103 ALA A CA 1
ATOM 834 C C . ALA A 1 103 ? 8.605 -2.501 3.770 1.00 92.38 103 ALA A C 1
ATOM 836 O O . ALA A 1 103 ? 8.321 -3.534 4.377 1.00 92.38 103 ALA A O 1
ATOM 837 N N . ASN A 1 104 ? 7.707 -1.537 3.564 1.00 95.38 104 ASN A N 1
ATOM 838 C CA . ASN A 1 104 ? 6.325 -1.635 4.017 1.00 95.38 104 ASN A CA 1
ATOM 839 C C . ASN A 1 104 ? 5.545 -2.699 3.221 1.00 95.38 104 ASN A C 1
ATOM 841 O O . ASN A 1 104 ? 4.874 -3.525 3.839 1.00 95.38 104 ASN A O 1
ATOM 845 N N . LEU A 1 105 ? 5.696 -2.757 1.890 1.00 96.38 105 LEU A N 1
ATOM 846 C CA . LEU A 1 105 ? 5.099 -3.811 1.055 1.00 96.38 105 LEU A CA 1
ATOM 847 C C . LEU A 1 105 ? 5.605 -5.204 1.448 1.00 96.38 105 LEU A C 1
ATOM 849 O O . LEU A 1 105 ? 4.798 -6.108 1.656 1.00 96.38 105 LEU A O 1
ATOM 853 N N . SER A 1 106 ? 6.916 -5.375 1.647 1.00 94.19 106 SER A N 1
ATOM 854 C CA . SER A 1 106 ? 7.482 -6.639 2.133 1.00 94.19 106 SER A CA 1
ATOM 855 C C . SER A 1 106 ? 6.900 -7.049 3.488 1.00 94.19 106 SER A C 1
ATOM 857 O O . SER A 1 106 ? 6.611 -8.222 3.714 1.00 94.19 106 SER A O 1
ATOM 859 N N . ARG A 1 107 ? 6.684 -6.094 4.401 1.00 93.56 107 ARG A N 1
ATOM 860 C CA . ARG A 1 107 ? 6.083 -6.367 5.714 1.00 93.56 107 ARG A CA 1
ATOM 861 C C . ARG A 1 107 ? 4.621 -6.796 5.606 1.00 93.56 107 ARG A C 1
ATOM 863 O O . ARG A 1 107 ? 4.202 -7.686 6.338 1.00 93.56 107 ARG A O 1
ATOM 870 N N . MET A 1 108 ? 3.867 -6.193 4.690 1.00 96.56 108 MET A N 1
ATOM 871 C CA . MET A 1 108 ? 2.484 -6.576 4.397 1.00 96.56 108 MET A CA 1
ATOM 872 C C . MET A 1 108 ? 2.400 -7.985 3.800 1.00 96.56 108 MET A C 1
ATOM 874 O O . MET A 1 108 ? 1.607 -8.797 4.272 1.00 96.56 108 MET A O 1
ATOM 878 N N . GLN A 1 109 ? 3.268 -8.311 2.840 1.00 94.69 109 GLN A N 1
ATOM 879 C CA . GLN A 1 109 ? 3.342 -9.648 2.237 1.00 94.69 109 GLN A CA 1
ATOM 880 C C . GLN A 1 109 ? 3.656 -10.724 3.282 1.00 94.69 109 GLN A C 1
ATOM 882 O O . GLN A 1 109 ? 2.993 -11.757 3.318 1.00 94.69 109 GLN A O 1
ATOM 887 N N . LYS A 1 110 ? 4.609 -10.458 4.191 1.00 94.50 110 LYS A N 1
ATOM 888 C CA . LYS A 1 110 ? 4.980 -11.378 5.286 1.00 94.50 110 LYS A CA 1
ATOM 889 C C . LYS A 1 110 ? 3.797 -11.752 6.189 1.00 94.50 110 LYS A C 1
ATOM 891 O O . LYS A 1 110 ? 3.822 -12.821 6.790 1.00 94.50 110 LYS A O 1
ATOM 896 N N . VAL A 1 111 ? 2.783 -10.891 6.307 1.00 96.06 111 VAL A N 1
ATOM 897 C CA . VAL A 1 111 ? 1.575 -11.156 7.110 1.00 96.06 111 VAL A CA 1
ATOM 898 C C . VAL A 1 111 ? 0.371 -11.596 6.270 1.00 96.06 111 VAL A C 1
ATOM 900 O O . VAL A 1 111 ? -0.737 -11.668 6.794 1.00 96.06 111 VAL A O 1
ATOM 903 N N . GLY A 1 112 ? 0.576 -11.881 4.980 1.00 95.06 112 GLY A N 1
ATOM 904 C CA . GLY A 1 112 ? -0.461 -12.377 4.074 1.00 95.06 112 GLY A CA 1
ATOM 905 C C . GLY A 1 112 ? -1.452 -11.318 3.588 1.00 95.06 112 GLY A C 1
ATOM 906 O O . GLY A 1 112 ? -2.520 -11.674 3.095 1.00 95.06 112 GLY A O 1
ATOM 907 N N . LEU A 1 113 ? -1.137 -10.024 3.718 1.00 97.00 113 LEU A N 1
ATOM 908 C CA . LEU A 1 113 ? -1.980 -8.971 3.153 1.00 97.00 113 LEU A CA 1
ATOM 909 C C . LEU A 1 113 ? -1.852 -8.929 1.631 1.00 97.00 113 LEU A C 1
ATOM 911 O O . LEU A 1 113 ? -0.757 -9.041 1.079 1.00 97.00 113 LEU A O 1
ATOM 915 N N . ARG A 1 114 ? -2.980 -8.685 0.960 1.00 97.62 114 ARG A N 1
ATOM 916 C CA . ARG A 1 114 ? -3.011 -8.460 -0.485 1.00 97.62 114 ARG A CA 1
ATOM 917 C C . ARG A 1 114 ? -2.477 -7.070 -0.805 1.00 97.62 114 ARG A C 1
ATOM 919 O O . ARG A 1 114 ? -3.112 -6.050 -0.537 1.00 97.62 114 ARG A O 1
ATOM 926 N N . CYS A 1 115 ? -1.290 -7.042 -1.386 1.00 97.31 115 CYS A N 1
ATOM 927 C CA . CYS A 1 115 ? -0.640 -5.857 -1.925 1.00 97.31 115 CYS A CA 1
ATOM 928 C C . CYS A 1 115 ? 0.283 -6.277 -3.081 1.00 97.31 115 CYS A C 1
ATOM 930 O O . CYS A 1 115 ? 0.523 -7.475 -3.260 1.00 97.31 115 CYS A O 1
ATOM 932 N N . PRO A 1 116 ? 0.799 -5.330 -3.883 1.00 96.94 116 PRO A N 1
ATOM 933 C CA . PRO A 1 116 ? 1.767 -5.647 -4.925 1.00 96.94 116 PRO A CA 1
ATOM 934 C C . PRO A 1 116 ? 2.988 -6.380 -4.358 1.00 96.94 116 PRO A C 1
ATOM 936 O O . PRO A 1 116 ? 3.605 -5.909 -3.397 1.00 96.94 116 PRO A O 1
ATOM 939 N N . GLN A 1 117 ? 3.347 -7.518 -4.956 1.00 94.25 117 GLN A N 1
ATOM 940 C CA . GLN A 1 117 ? 4.555 -8.271 -4.626 1.00 94.25 117 GLN A CA 1
ATOM 941 C C . GLN A 1 117 ? 5.784 -7.465 -5.044 1.00 94.25 117 GLN A C 1
ATOM 943 O O . GLN A 1 117 ? 5.860 -7.006 -6.178 1.00 94.25 117 GLN A O 1
ATOM 948 N N . VAL A 1 118 ? 6.767 -7.293 -4.162 1.00 93.69 118 VAL A N 1
ATOM 949 C CA . VAL A 1 118 ? 7.992 -6.561 -4.513 1.00 93.69 118 VAL A CA 1
ATOM 950 C C . VAL A 1 118 ? 8.870 -7.467 -5.368 1.00 93.69 118 VAL A C 1
ATOM 952 O O . VAL A 1 118 ? 9.170 -8.585 -4.962 1.00 93.69 118 VAL A O 1
ATOM 955 N N . VAL A 1 119 ? 9.324 -6.958 -6.514 1.00 91.88 119 VAL A N 1
ATOM 956 C CA . VAL A 1 119 ? 10.278 -7.654 -7.389 1.00 91.88 119 VAL A CA 1
ATOM 957 C C . VAL A 1 119 ? 11.683 -7.107 -7.176 1.00 91.88 119 VAL A C 1
ATOM 959 O O . VAL A 1 119 ? 12.614 -7.848 -6.869 1.00 91.88 119 VAL A O 1
ATOM 962 N N . LYS A 1 120 ? 11.866 -5.791 -7.335 1.00 91.50 120 LYS A N 1
ATOM 963 C CA . LYS A 1 120 ? 13.190 -5.169 -7.224 1.00 91.50 120 LYS A CA 1
ATOM 964 C C . LYS A 1 120 ? 13.090 -3.683 -6.948 1.00 91.50 120 LYS A C 1
ATOM 966 O O . LYS A 1 120 ? 12.297 -2.985 -7.568 1.00 91.50 120 LYS A O 1
ATOM 971 N N . LEU A 1 121 ? 13.971 -3.175 -6.096 1.00 92.19 121 LEU A N 1
ATOM 972 C CA . LEU A 1 121 ? 14.190 -1.743 -5.935 1.00 92.19 121 LEU A CA 1
ATOM 973 C C . LEU A 1 121 ? 15.564 -1.365 -6.490 1.00 92.19 121 LEU A C 1
ATOM 975 O O . LEU A 1 121 ? 16.581 -1.964 -6.134 1.00 92.19 121 LEU A O 1
ATOM 979 N N . LYS A 1 122 ? 15.616 -0.339 -7.342 1.00 90.75 122 LYS A N 1
ATOM 980 C CA . LYS A 1 122 ? 16.869 0.266 -7.799 1.00 90.75 122 LYS A CA 1
ATOM 981 C C . LYS A 1 122 ? 16.765 1.785 -7.740 1.00 90.75 122 LYS A C 1
ATOM 983 O O . LYS A 1 122 ? 16.077 2.400 -8.548 1.00 90.75 122 LYS A O 1
ATOM 988 N N . ASN A 1 123 ? 17.503 2.399 -6.817 1.00 89.44 123 ASN A N 1
ATOM 989 C CA . ASN A 1 123 ? 17.452 3.840 -6.560 1.00 89.44 123 ASN A CA 1
ATOM 990 C C . ASN A 1 123 ? 16.004 4.298 -6.280 1.00 89.44 123 ASN A C 1
ATOM 992 O O . ASN A 1 123 ? 15.417 3.897 -5.281 1.00 89.44 123 ASN A O 1
ATOM 996 N N . HIS A 1 124 ? 15.423 5.122 -7.149 1.00 89.88 124 HIS A N 1
ATOM 997 C CA . HIS A 1 124 ? 14.056 5.646 -7.065 1.00 89.88 124 HIS A CA 1
ATOM 998 C C . HIS A 1 124 ? 13.078 4.933 -8.014 1.00 89.88 124 HIS A C 1
ATOM 1000 O O . HIS A 1 124 ? 12.049 5.498 -8.381 1.00 89.88 124 HIS A O 1
ATOM 1006 N N . VAL A 1 125 ? 13.420 3.725 -8.463 1.00 93.44 125 VAL A N 1
ATOM 1007 C CA . VAL A 1 125 ? 12.588 2.891 -9.336 1.00 93.44 125 VAL A CA 1
ATOM 1008 C C . VAL A 1 125 ? 12.268 1.595 -8.600 1.00 93.44 125 VAL A C 1
ATOM 1010 O O . VAL A 1 125 ? 13.168 0.799 -8.327 1.00 93.44 125 VAL A O 1
ATOM 1013 N N . LEU A 1 126 ? 10.994 1.403 -8.265 1.00 95.25 126 LEU A N 1
ATOM 1014 C CA . LEU A 1 126 ? 10.471 0.207 -7.610 1.00 95.25 126 LEU A CA 1
ATOM 1015 C C . LEU A 1 126 ? 9.676 -0.620 -8.623 1.00 95.25 126 LEU A C 1
ATOM 1017 O O . LEU A 1 126 ? 8.753 -0.108 -9.248 1.00 95.25 126 LEU A O 1
ATOM 1021 N N . ILE A 1 127 ? 10.039 -1.889 -8.772 1.00 95.44 127 ILE A N 1
ATOM 1022 C CA . ILE A 1 127 ? 9.340 -2.878 -9.593 1.00 95.44 127 ILE A CA 1
ATOM 1023 C C . ILE A 1 127 ? 8.554 -3.783 -8.652 1.00 95.44 127 ILE A C 1
ATOM 1025 O O . ILE A 1 127 ? 9.113 -4.322 -7.689 1.00 95.44 127 ILE A O 1
ATOM 1029 N N . MET A 1 128 ? 7.272 -3.950 -8.939 1.00 96.31 128 MET A N 1
ATOM 1030 C CA . MET A 1 128 ? 6.348 -4.778 -8.171 1.00 96.31 128 MET A CA 1
ATOM 1031 C C . MET A 1 128 ? 5.363 -5.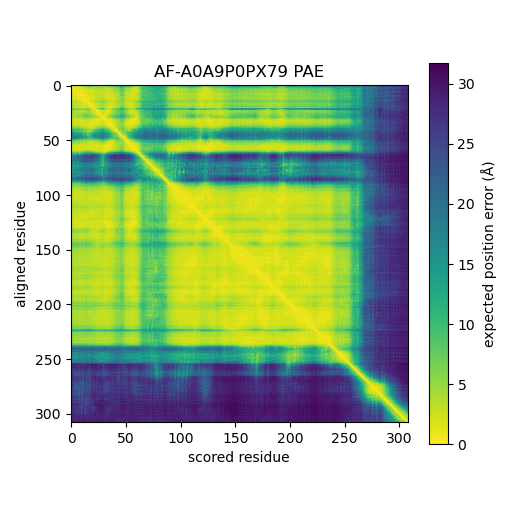490 -9.102 1.00 96.31 128 MET A C 1
ATOM 1033 O O . MET A 1 128 ? 5.246 -5.100 -10.258 1.00 96.31 128 MET A O 1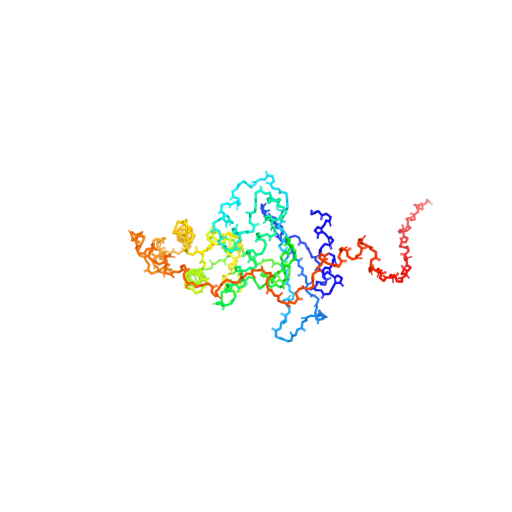
ATOM 1037 N N . SER A 1 129 ? 4.654 -6.513 -8.627 1.00 95.94 129 SER A N 1
ATOM 1038 C CA . SER A 1 129 ? 3.635 -7.198 -9.426 1.00 95.94 129 SER A CA 1
ATOM 1039 C C . SER A 1 129 ? 2.558 -6.221 -9.889 1.00 95.94 129 SER A C 1
ATOM 1041 O O . SER A 1 129 ? 2.108 -5.359 -9.125 1.00 95.94 129 SER A O 1
ATOM 1043 N N . PHE A 1 130 ? 2.114 -6.378 -11.128 1.00 96.88 130 PHE A N 1
ATOM 1044 C CA . PHE A 1 130 ? 0.957 -5.659 -11.631 1.00 96.88 130 PHE A CA 1
ATOM 1045 C C . PHE A 1 130 ? -0.326 -6.219 -11.005 1.00 96.88 130 PHE A C 1
ATOM 1047 O O . PHE A 1 130 ? -0.466 -7.430 -10.846 1.00 96.88 130 PHE A O 1
ATOM 1054 N N . ILE A 1 131 ? -1.248 -5.337 -10.615 1.00 97.44 131 ILE A N 1
ATOM 1055 C CA . ILE A 1 131 ? -2.581 -5.725 -10.141 1.00 97.44 131 ILE A CA 1
ATOM 1056 C C . ILE A 1 131 ? -3.570 -5.349 -11.239 1.00 97.44 131 ILE A C 1
ATOM 1058 O O . ILE A 1 131 ? -3.840 -4.167 -11.461 1.00 97.44 131 ILE A O 1
ATOM 1062 N N . GLY A 1 132 ? -4.062 -6.360 -11.939 1.00 95.31 132 GLY A N 1
ATOM 1063 C CA . GLY A 1 132 ? -4.794 -6.234 -13.190 1.00 95.31 132 GLY A CA 1
ATOM 1064 C C . GLY A 1 132 ? -4.475 -7.425 -14.087 1.00 95.31 132 GLY A C 1
ATOM 1065 O O . GLY A 1 132 ? -3.821 -8.374 -13.647 1.00 95.31 132 GLY A O 1
ATOM 1066 N N . GLU A 1 133 ? -4.915 -7.359 -15.336 1.00 93.25 133 GLU A N 1
ATOM 1067 C CA . GLU A 1 133 ? -4.693 -8.421 -16.315 1.00 93.25 133 GLU A CA 1
ATOM 1068 C C . GLU A 1 133 ? -4.623 -7.832 -17.725 1.00 93.25 133 GLU A C 1
ATOM 1070 O O . GLU A 1 133 ? -5.343 -6.881 -18.042 1.00 93.25 133 GLU A O 1
ATOM 1075 N N . ASN A 1 134 ? -3.782 -8.409 -18.587 1.00 91.06 134 ASN A N 1
ATOM 1076 C CA . ASN A 1 134 ? -3.685 -8.054 -20.007 1.00 91.06 134 ASN A CA 1
ATOM 1077 C C . ASN A 1 134 ? -3.414 -6.554 -20.218 1.00 91.06 134 ASN A C 1
ATOM 1079 O O . ASN A 1 134 ? -4.065 -5.899 -21.036 1.00 91.06 134 ASN A O 1
ATOM 1083 N N . ASN A 1 135 ? -2.468 -6.001 -19.456 1.00 90.56 135 ASN A N 1
ATOM 1084 C CA . ASN A 1 135 ? -2.052 -4.596 -19.481 1.00 90.56 135 ASN A CA 1
ATOM 1085 C C . ASN A 1 135 ? -3.129 -3.599 -19.010 1.00 90.56 135 ASN A C 1
ATOM 1087 O O . ASN A 1 135 ? -2.922 -2.384 -19.085 1.00 90.56 135 ASN A O 1
ATOM 1091 N N . VAL A 1 136 ? -4.263 -4.079 -18.489 1.00 94.12 136 VAL A N 1
ATOM 1092 C CA . VAL A 1 136 ? -5.332 -3.241 -17.935 1.00 94.12 136 VAL A CA 1
ATOM 1093 C C . VAL A 1 136 ? -5.233 -3.241 -16.409 1.00 94.12 136 VAL A C 1
ATOM 1095 O O . VAL A 1 136 ? -5.350 -4.302 -15.790 1.00 94.12 136 VAL A O 1
ATOM 1098 N N . PRO A 1 137 ? -5.008 -2.077 -15.766 1.00 96.25 137 PRO A N 1
ATOM 1099 C CA . PRO A 1 137 ? -4.913 -2.016 -14.315 1.00 96.25 137 PRO A CA 1
ATOM 1100 C C . PRO A 1 137 ? -6.273 -2.300 -13.688 1.00 96.25 137 PRO A C 1
ATOM 1102 O O . PRO A 1 137 ? -7.308 -1.863 -14.194 1.00 96.25 137 PRO A O 1
ATOM 1105 N N . ALA A 1 138 ? -6.260 -2.974 -12.542 1.00 97.19 138 ALA A N 1
ATOM 1106 C CA . ALA A 1 138 ? -7.459 -3.127 -11.739 1.00 97.19 138 ALA A CA 1
ATOM 1107 C C . ALA A 1 138 ? -8.042 -1.749 -11.368 1.00 97.19 138 ALA A C 1
ATOM 1109 O O . ALA A 1 138 ? -7.279 -0.822 -11.056 1.00 97.19 138 ALA A O 1
ATOM 1110 N N . PRO A 1 139 ? -9.377 -1.590 -11.376 1.00 97.31 139 PRO A N 1
ATOM 1111 C CA . PRO A 1 139 ? -10.001 -0.342 -10.972 1.00 97.31 139 PRO A CA 1
ATOM 1112 C C . PRO A 1 139 ? -9.696 -0.043 -9.503 1.00 97.31 139 PRO A C 1
ATOM 1114 O O . PRO A 1 139 ? -9.547 -0.939 -8.664 1.00 97.31 139 PRO A O 1
ATOM 1117 N N . LYS A 1 140 ? -9.636 1.246 -9.173 1.00 97.62 140 LYS A N 1
ATOM 1118 C CA . LYS A 1 140 ? -9.677 1.678 -7.774 1.00 97.62 140 LYS A CA 1
ATOM 1119 C C . LYS A 1 140 ? -11.030 1.311 -7.189 1.00 97.62 140 LYS A C 1
ATOM 1121 O O . LYS A 1 140 ? -12.023 1.335 -7.904 1.00 97.62 140 LYS A O 1
ATOM 1126 N N . LEU A 1 141 ? -11.090 1.064 -5.887 1.00 97.25 141 LEU A N 1
ATOM 1127 C CA . LEU A 1 141 ? -12.333 0.721 -5.200 1.00 97.25 141 LEU A CA 1
ATOM 1128 C C . LEU A 1 141 ? -13.417 1.788 -5.410 1.00 97.25 141 LEU A C 1
ATOM 1130 O O . LEU A 1 141 ? -14.588 1.455 -5.528 1.00 97.25 141 LEU A O 1
ATOM 1134 N N . LYS A 1 142 ? -13.018 3.060 -5.522 1.00 96.50 142 LYS A N 1
ATOM 1135 C CA . LYS A 1 142 ? -13.913 4.162 -5.896 1.00 96.50 142 LYS A CA 1
ATOM 1136 C C . LYS A 1 142 ? -14.660 3.936 -7.214 1.00 96.50 142 LYS A C 1
ATOM 1138 O O . LYS A 1 142 ? -15.822 4.314 -7.321 1.00 96.50 142 LYS A O 1
ATOM 1143 N N . ASP A 1 143 ? -13.939 3.432 -8.209 1.00 96.50 143 ASP A N 1
ATOM 1144 C CA . ASP A 1 143 ? -14.378 3.314 -9.600 1.00 96.50 143 ASP A CA 1
ATOM 1145 C C . ASP A 1 143 ? -14.794 1.866 -9.927 1.00 96.50 143 ASP A C 1
ATOM 1147 O O . ASP A 1 143 ? -15.110 1.551 -11.072 1.00 96.50 143 ASP A O 1
ATOM 1151 N N . ALA A 1 144 ? -14.754 0.974 -8.932 1.00 95.00 144 ALA A N 1
ATOM 1152 C CA . ALA A 1 144 ? -15.155 -0.414 -9.060 1.00 95.00 144 ALA A CA 1
ATOM 1153 C C . ALA A 1 144 ? -16.682 -0.516 -9.059 1.00 95.00 144 ALA A C 1
ATOM 1155 O O . ALA A 1 144 ? -17.354 0.066 -8.207 1.00 95.00 144 ALA A O 1
ATOM 1156 N N . ASP A 1 145 ? -17.214 -1.288 -10.001 1.00 92.19 145 ASP A N 1
ATOM 1157 C CA . ASP A 1 145 ? -18.628 -1.637 -10.022 1.00 92.19 145 ASP A CA 1
ATOM 1158 C C . ASP A 1 145 ? -18.870 -2.767 -9.014 1.00 92.19 145 ASP A C 1
ATOM 1160 O O . ASP A 1 145 ? -18.358 -3.878 -9.176 1.00 92.19 145 ASP A O 1
ATOM 1164 N N . LEU A 1 146 ? -19.565 -2.447 -7.924 1.00 94.06 146 LEU A N 1
ATOM 1165 C CA . LEU A 1 146 ? -19.816 -3.354 -6.809 1.00 94.06 146 LEU A CA 1
ATOM 1166 C C . LEU A 1 146 ? -21.320 -3.519 -6.632 1.00 94.06 146 LEU A C 1
ATOM 1168 O O . LEU A 1 146 ? -22.023 -2.552 -6.329 1.00 94.06 146 LEU A O 1
ATOM 1172 N N . ASP A 1 147 ? -21.797 -4.757 -6.749 1.00 94.00 147 ASP A N 1
ATOM 1173 C CA . ASP A 1 147 ? -23.120 -5.103 -6.242 1.00 94.00 147 ASP A CA 1
ATOM 1174 C C . ASP A 1 147 ? -23.134 -5.089 -4.700 1.00 94.00 147 ASP A C 1
ATOM 1176 O O . ASP A 1 147 ? -22.100 -4.951 -4.038 1.00 94.00 147 ASP A O 1
ATOM 1180 N N . GLU A 1 148 ? -24.318 -5.202 -4.099 1.00 93.75 148 GLU A N 1
ATOM 1181 C CA . GLU A 1 148 ? -24.465 -5.119 -2.643 1.00 93.75 148 GLU A CA 1
ATOM 1182 C C . GLU A 1 148 ? -23.680 -6.222 -1.903 1.00 93.75 148 GLU A C 1
ATOM 1184 O O . GLU A 1 148 ? -23.119 -5.986 -0.829 1.00 93.75 148 GLU A O 1
ATOM 1189 N N . ASP A 1 149 ? -23.594 -7.423 -2.477 1.00 95.00 149 ASP A N 1
ATOM 1190 C CA . ASP A 1 149 ? -22.903 -8.558 -1.866 1.00 95.00 149 ASP A CA 1
ATOM 1191 C C . ASP A 1 149 ? -21.379 -8.432 -1.991 1.00 95.00 149 ASP A C 1
ATOM 1193 O O . ASP A 1 149 ? -20.646 -8.731 -1.042 1.00 95.00 149 ASP A O 1
ATOM 1197 N N . ASP A 1 150 ? -20.885 -7.965 -3.135 1.00 96.50 150 ASP A N 1
ATOM 1198 C CA . ASP A 1 150 ? -19.483 -7.635 -3.366 1.00 96.50 150 ASP A CA 1
ATOM 1199 C C . ASP A 1 150 ? -19.048 -6.443 -2.509 1.00 96.50 150 ASP A C 1
ATOM 1201 O O . ASP A 1 150 ? -17.971 -6.497 -1.913 1.00 96.50 150 ASP A O 1
ATOM 1205 N N . ALA A 1 151 ? -19.899 -5.431 -2.325 1.00 96.88 151 ALA A N 1
ATOM 1206 C CA . ALA A 1 151 ? -19.642 -4.329 -1.403 1.00 96.88 151 ALA A CA 1
ATOM 1207 C C . ALA A 1 151 ? -19.529 -4.816 0.054 1.00 96.88 151 ALA A C 1
ATOM 1209 O O . ALA A 1 151 ? -18.603 -4.410 0.760 1.00 96.88 151 ALA A O 1
ATOM 1210 N N . LYS A 1 152 ? -20.402 -5.732 0.507 1.00 96.81 152 LYS A N 1
ATOM 1211 C CA . LYS A 1 152 ? -20.308 -6.355 1.847 1.00 96.81 152 LYS A CA 1
ATOM 1212 C C . LYS A 1 152 ? -19.018 -7.157 2.017 1.00 96.81 152 LYS A C 1
ATOM 1214 O O . LYS A 1 152 ? -18.358 -7.046 3.054 1.00 96.81 152 LYS A O 1
ATOM 1219 N N . ARG A 1 153 ? -18.644 -7.957 1.010 1.00 97.06 153 ARG A N 1
ATOM 1220 C CA . ARG A 1 153 ? -17.386 -8.727 1.009 1.00 97.06 153 ARG A CA 1
ATOM 1221 C C . ARG A 1 153 ? -16.170 -7.807 1.070 1.00 97.06 153 ARG A C 1
ATOM 1223 O O . ARG A 1 153 ? -15.324 -7.995 1.942 1.00 97.06 153 ARG A O 1
ATOM 1230 N N . ALA A 1 154 ? -16.124 -6.794 0.206 1.00 97.88 154 ALA A N 1
ATOM 1231 C CA . ALA A 1 154 ? -15.052 -5.807 0.162 1.00 97.88 154 ALA A CA 1
ATOM 1232 C C . ALA A 1 154 ? -14.941 -5.043 1.489 1.00 97.88 154 ALA A C 1
ATOM 1234 O O . ALA A 1 154 ? -13.847 -4.899 2.025 1.00 97.88 154 ALA A O 1
ATOM 1235 N N . TYR A 1 155 ? -16.064 -4.615 2.075 1.00 98.19 155 TYR A N 1
ATOM 1236 C CA . TYR A 1 155 ? -16.087 -3.929 3.368 1.00 98.19 155 TYR A CA 1
ATOM 1237 C C . TYR A 1 155 ? -15.442 -4.762 4.479 1.00 98.19 155 TYR A C 1
ATOM 1239 O O . TYR A 1 155 ? -14.553 -4.286 5.194 1.00 98.19 155 TYR A O 1
ATOM 1247 N N . LYS A 1 156 ? -15.860 -6.028 4.593 1.00 97.62 156 LYS A N 1
ATOM 1248 C CA . LYS A 1 156 ? -15.310 -6.966 5.572 1.00 97.62 156 LYS A CA 1
ATOM 1249 C C . LYS A 1 156 ? -13.813 -7.185 5.345 1.00 97.62 156 LYS A C 1
ATOM 1251 O O . LYS A 1 156 ? -13.034 -7.060 6.288 1.00 97.62 156 LYS A O 1
ATOM 1256 N N . GLU A 1 157 ? -13.411 -7.444 4.102 1.00 98.06 157 GLU A N 1
ATOM 1257 C CA . GLU A 1 157 ? -12.012 -7.683 3.744 1.00 98.06 157 GLU A CA 1
ATOM 1258 C C . GLU A 1 157 ? -11.123 -6.464 4.026 1.00 98.06 157 GLU A C 1
ATOM 1260 O O . GLU A 1 157 ? -10.015 -6.618 4.544 1.00 98.06 157 GLU A O 1
ATOM 1265 N N . VAL A 1 158 ? -11.598 -5.247 3.748 1.00 98.38 158 VAL A N 1
ATOM 1266 C CA . VAL A 1 158 ? -10.856 -4.009 4.026 1.00 98.38 158 VAL A CA 1
ATOM 1267 C C . VAL A 1 158 ? -10.646 -3.828 5.527 1.00 98.38 158 VAL A C 1
ATOM 1269 O O . VAL A 1 158 ? -9.523 -3.558 5.949 1.00 98.38 158 VAL A O 1
ATOM 1272 N N . ILE A 1 159 ? -11.676 -4.018 6.355 1.00 97.94 159 ILE A N 1
ATOM 1273 C CA . ILE A 1 159 ? -11.551 -3.862 7.813 1.00 97.94 159 ILE A CA 1
ATOM 1274 C C . ILE A 1 159 ? -10.651 -4.939 8.427 1.00 97.94 159 ILE A C 1
ATOM 1276 O O . ILE A 1 159 ? -9.818 -4.639 9.288 1.00 97.94 159 ILE A O 1
ATOM 1280 N N . GLU A 1 160 ? -10.777 -6.187 7.978 1.00 98.00 160 GLU A N 1
ATOM 1281 C CA . GLU A 1 160 ? -9.882 -7.273 8.386 1.00 98.00 160 GLU A CA 1
ATOM 1282 C C . GLU A 1 160 ? -8.435 -6.988 7.963 1.00 98.00 160 GLU A C 1
ATOM 1284 O O . GLU A 1 160 ? -7.506 -7.176 8.752 1.00 98.00 160 GLU A O 1
ATOM 1289 N N . SER A 1 161 ? -8.234 -6.441 6.762 1.00 98.25 161 SER A N 1
ATOM 1290 C CA . SER A 1 161 ? -6.917 -6.030 6.270 1.00 98.25 161 SER A CA 1
ATOM 1291 C C . SER A 1 161 ? -6.332 -4.872 7.082 1.00 98.25 161 SER A C 1
ATOM 1293 O O . SER A 1 161 ? -5.153 -4.910 7.431 1.00 98.25 161 SER A O 1
ATOM 1295 N N . MET A 1 162 ? -7.141 -3.878 7.466 1.00 98.25 162 MET A N 1
ATOM 1296 C CA . MET A 1 162 ? -6.723 -2.799 8.373 1.00 98.25 162 MET A CA 1
ATOM 1297 C C . MET A 1 162 ? -6.294 -3.343 9.741 1.00 98.25 162 MET A C 1
ATOM 1299 O O . MET A 1 162 ? -5.258 -2.932 10.273 1.00 98.25 162 MET A O 1
ATOM 1303 N N . ARG A 1 163 ? -7.049 -4.300 10.299 1.00 97.50 163 ARG A N 1
ATOM 1304 C CA . ARG A 1 163 ? -6.701 -4.965 11.563 1.00 97.50 163 ARG A CA 1
ATOM 1305 C C . ARG A 1 163 ? -5.380 -5.716 11.447 1.00 97.50 163 ARG A C 1
ATOM 1307 O O . ARG A 1 163 ? -4.489 -5.497 12.263 1.00 97.50 163 ARG A O 1
ATOM 1314 N N . THR A 1 164 ? -5.214 -6.536 10.413 1.00 97.44 164 THR A N 1
ATOM 1315 C CA . THR A 1 164 ? -3.973 -7.284 10.162 1.00 97.44 164 THR A CA 1
ATOM 1316 C C . THR A 1 164 ? -2.781 -6.348 9.938 1.00 97.44 164 THR A C 1
ATOM 1318 O O . THR A 1 164 ? -1.694 -6.598 10.467 1.00 97.44 164 THR A O 1
ATOM 1321 N N . LEU A 1 165 ? -2.973 -5.225 9.238 1.00 96.81 165 LEU A N 1
ATOM 1322 C CA . LEU A 1 165 ? -1.937 -4.209 9.038 1.00 96.81 165 LEU A CA 1
ATOM 1323 C C . LEU A 1 165 ? -1.471 -3.617 10.381 1.00 96.81 165 LEU A C 1
ATOM 1325 O O . LEU A 1 165 ? -0.270 -3.547 10.645 1.00 96.81 165 LEU A O 1
ATOM 1329 N N . TYR A 1 166 ? -2.401 -3.271 11.274 1.00 95.50 166 TYR A N 1
ATOM 1330 C CA . TYR A 1 166 ? -2.072 -2.691 12.579 1.00 95.50 166 TYR A CA 1
ATOM 1331 C C . TYR A 1 166 ? -1.511 -3.704 13.587 1.00 95.50 166 TYR A C 1
ATOM 1333 O O . TYR A 1 166 ? -0.543 -3.414 14.303 1.00 95.50 166 TYR A O 1
ATOM 1341 N N . GLN A 1 167 ? -2.132 -4.879 13.690 1.00 92.69 167 GLN A N 1
ATOM 1342 C CA . GLN A 1 167 ? -1.828 -5.870 14.724 1.00 92.69 167 GLN A CA 1
ATOM 1343 C C . GLN A 1 167 ? -0.621 -6.730 14.345 1.00 92.69 167 GLN A C 1
ATOM 1345 O O . GLN A 1 167 ? 0.287 -6.894 15.162 1.00 92.69 167 GLN A O 1
ATOM 1350 N N . ASN A 1 168 ? -0.562 -7.198 13.096 1.00 93.81 168 ASN A N 1
ATOM 1351 C CA . ASN A 1 168 ? 0.425 -8.185 12.663 1.00 93.81 168 ASN A CA 1
ATOM 1352 C C . ASN A 1 168 ? 1.572 -7.510 11.911 1.00 93.81 168 ASN A C 1
ATOM 1354 O O . ASN A 1 168 ? 2.741 -7.775 12.196 1.00 93.81 168 ASN A O 1
ATOM 1358 N N . ALA A 1 169 ? 1.257 -6.596 10.986 1.00 92.56 169 ALA A N 1
ATOM 1359 C CA . ALA A 1 169 ? 2.284 -5.840 10.273 1.00 92.56 169 ALA A CA 1
ATOM 1360 C C . ALA A 1 169 ? 2.812 -4.657 11.095 1.00 92.56 169 ALA A C 1
ATOM 1362 O O . ALA A 1 169 ? 3.813 -4.076 10.707 1.00 92.56 169 ALA A O 1
ATOM 1363 N N . ASN A 1 170 ? 2.186 -4.289 12.221 1.00 93.38 170 ASN A N 1
ATOM 1364 C CA . ASN A 1 170 ? 2.571 -3.131 13.038 1.00 93.38 170 ASN A CA 1
ATOM 1365 C C . ASN A 1 170 ? 2.806 -1.866 12.186 1.00 93.38 170 ASN A C 1
ATOM 1367 O O . ASN A 1 170 ? 3.807 -1.161 12.337 1.00 93.38 170 ASN A O 1
ATOM 1371 N N . LEU A 1 171 ? 1.867 -1.613 11.276 1.00 94.69 171 LEU A N 1
ATOM 1372 C CA . LEU A 1 171 ? 1.826 -0.461 10.388 1.00 94.69 171 LEU A CA 1
ATOM 1373 C C . LEU A 1 171 ? 0.438 0.182 10.432 1.00 94.69 171 LEU A C 1
ATOM 1375 O O . LEU A 1 171 ? -0.576 -0.470 10.655 1.00 94.69 171 LEU A O 1
ATOM 1379 N N . ILE A 1 172 ? 0.406 1.483 10.194 1.00 95.75 172 ILE A N 1
ATOM 1380 C CA . ILE A 1 172 ? -0.792 2.264 9.904 1.00 95.75 172 ILE A CA 1
ATOM 1381 C C . ILE A 1 172 ? -0.568 2.843 8.519 1.00 95.75 172 ILE A C 1
ATOM 1383 O O . ILE A 1 172 ? 0.492 3.419 8.270 1.00 95.75 172 ILE A O 1
ATOM 1387 N N . HIS A 1 173 ? -1.535 2.678 7.620 1.00 96.75 173 HIS A N 1
ATOM 1388 C CA . HIS A 1 173 ? -1.390 3.122 6.236 1.00 96.75 173 HIS A CA 1
ATOM 1389 C C . HIS A 1 173 ? -1.165 4.636 6.146 1.00 96.75 173 HIS A C 1
ATOM 1391 O O . HIS A 1 173 ? -0.351 5.085 5.344 1.00 96.75 173 HIS A O 1
ATOM 1397 N N . ALA A 1 174 ? -1.848 5.409 6.994 1.00 94.44 174 ALA A N 1
ATOM 1398 C CA . ALA A 1 174 ? -1.716 6.857 7.109 1.00 94.44 174 ALA A CA 1
ATOM 1399 C C . ALA A 1 174 ? -2.024 7.625 5.818 1.00 94.44 174 ALA A C 1
ATOM 1401 O O . ALA A 1 174 ? -1.622 8.781 5.696 1.00 94.44 174 ALA A O 1
ATOM 1402 N N . ASP A 1 175 ? -2.780 7.015 4.906 1.00 94.94 175 ASP A N 1
ATOM 1403 C CA . ASP A 1 175 ? -3.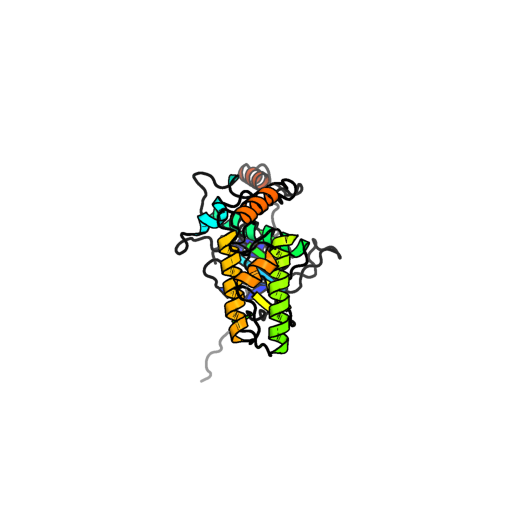440 7.653 3.759 1.00 94.94 175 ASP A CA 1
ATOM 1404 C C . ASP A 1 175 ? -4.479 6.696 3.135 1.00 94.94 175 ASP A C 1
ATOM 1406 O O . ASP A 1 175 ? -4.644 6.628 1.918 1.00 94.94 175 ASP A O 1
ATOM 1410 N N . LEU A 1 176 ? -5.138 5.859 3.947 1.00 97.62 176 LEU A N 1
ATOM 1411 C CA . LEU A 1 176 ? -6.052 4.851 3.404 1.00 97.62 176 LEU A CA 1
ATOM 1412 C C . LEU A 1 176 ? -7.382 5.498 3.003 1.00 97.62 176 LEU A C 1
ATOM 1414 O O . LEU A 1 176 ? -8.008 6.227 3.779 1.00 97.62 176 LEU A O 1
ATOM 1418 N N . SER A 1 177 ? -7.810 5.215 1.777 1.00 97.00 177 SER A N 1
ATOM 1419 C CA . SER A 1 177 ? -9.083 5.647 1.196 1.00 97.00 177 SER A CA 1
ATOM 1420 C C . SER A 1 177 ? -9.446 4.746 0.014 1.00 97.00 177 SER A C 1
ATOM 1422 O O . SER A 1 177 ? -8.635 3.928 -0.426 1.00 97.00 177 SER A O 1
ATOM 1424 N N . GLU A 1 178 ? -10.632 4.937 -0.559 1.00 97.00 178 GLU A N 1
ATOM 1425 C CA . GLU A 1 178 ? -11.101 4.242 -1.762 1.00 97.00 178 GLU A CA 1
ATOM 1426 C C . GLU A 1 178 ? -10.204 4.448 -3.000 1.00 97.00 178 GLU A C 1
ATOM 1428 O O . GLU A 1 178 ? -10.310 3.711 -3.980 1.00 97.00 178 GLU A O 1
ATOM 1433 N N . TYR A 1 179 ? -9.305 5.439 -2.963 1.00 96.06 179 TYR A N 1
ATOM 1434 C CA . TYR A 1 179 ? -8.353 5.740 -4.034 1.00 96.06 179 TYR A CA 1
ATOM 1435 C C . TYR A 1 179 ? -7.073 4.897 -3.977 1.00 96.06 179 TYR A C 1
ATOM 1437 O O . TYR A 1 179 ? -6.421 4.738 -5.012 1.00 96.06 179 TYR A O 1
ATOM 1445 N N . ASN A 1 180 ? -6.729 4.386 -2.789 1.00 97.06 180 ASN A N 1
ATOM 1446 C CA . ASN A 1 180 ? -5.510 3.615 -2.503 1.00 97.06 180 ASN A CA 1
ATOM 1447 C C . ASN A 1 180 ? -5.814 2.123 -2.266 1.00 97.06 180 ASN A C 1
ATOM 1449 O O . ASN A 1 180 ? -4.990 1.374 -1.740 1.00 97.06 180 ASN A O 1
ATOM 1453 N N . ILE A 1 181 ? -7.005 1.688 -2.681 1.00 98.44 181 ILE A N 1
ATOM 1454 C CA . ILE A 1 181 ? -7.423 0.290 -2.709 1.00 98.44 181 ILE A CA 1
ATOM 1455 C C . ILE A 1 181 ? -7.757 -0.046 -4.158 1.00 98.44 181 ILE A C 1
ATOM 1457 O O . ILE A 1 181 ? -8.574 0.640 -4.769 1.00 98.44 181 ILE A O 1
ATOM 1461 N N . LEU A 1 182 ? -7.135 -1.084 -4.710 1.00 98.25 182 LEU A N 1
ATOM 1462 C CA . LEU A 1 182 ? -7.525 -1.653 -6.000 1.00 98.25 182 LEU A CA 1
ATOM 1463 C C . LEU A 1 182 ? -8.472 -2.828 -5.770 1.00 98.25 182 LEU A C 1
ATOM 1465 O O . LEU A 1 182 ? -8.286 -3.589 -4.820 1.00 98.25 182 LEU A O 1
ATOM 1469 N N . TYR A 1 183 ? -9.469 -2.981 -6.633 1.00 98.25 183 TYR A N 1
ATOM 1470 C CA . TYR A 1 183 ? -10.403 -4.099 -6.596 1.00 98.25 183 TYR A CA 1
ATOM 1471 C C . TYR A 1 183 ? -10.163 -5.005 -7.800 1.00 98.25 183 TYR A C 1
ATOM 1473 O O . TYR A 1 183 ? -10.342 -4.594 -8.943 1.00 98.25 183 TYR A O 1
ATOM 1481 N N . HIS A 1 184 ? -9.719 -6.233 -7.547 1.00 97.38 184 HIS A N 1
ATOM 1482 C CA . HIS A 1 184 ? -9.338 -7.182 -8.588 1.00 97.38 184 HIS A CA 1
ATOM 1483 C C . HIS A 1 184 ? -9.767 -8.591 -8.201 1.00 97.38 184 HIS A C 1
ATOM 1485 O O . HIS A 1 184 ? -9.510 -9.017 -7.077 1.00 97.38 184 HIS A O 1
ATOM 1491 N N . ASN A 1 185 ? -10.407 -9.323 -9.118 1.00 95.19 185 ASN A N 1
ATOM 1492 C CA . ASN A 1 185 ? -10.867 -10.699 -8.889 1.00 95.19 185 ASN A CA 1
ATOM 1493 C C . ASN A 1 185 ? -11.624 -10.875 -7.561 1.00 95.19 185 ASN A C 1
ATOM 1495 O O . ASN A 1 185 ? -11.379 -11.815 -6.810 1.00 95.19 185 ASN A O 1
ATOM 1499 N N . LYS A 1 186 ? -12.534 -9.936 -7.270 1.00 95.31 186 LYS A N 1
ATOM 1500 C CA . LYS A 1 186 ? -13.333 -9.871 -6.036 1.00 95.31 186 LYS A CA 1
ATOM 1501 C C . LYS A 1 186 ? -12.548 -9.687 -4.732 1.00 95.31 186 LYS A C 1
ATOM 1503 O O . LYS A 1 186 ? -13.081 -9.951 -3.658 1.00 95.31 186 LYS A O 1
ATOM 1508 N N . HIS A 1 187 ? -11.314 -9.197 -4.827 1.00 97.56 187 HIS A N 1
ATOM 1509 C CA . HIS A 1 187 ? -10.444 -8.926 -3.690 1.00 97.56 187 HIS A CA 1
ATOM 1510 C C . HIS A 1 187 ? -9.928 -7.486 -3.669 1.00 97.56 187 HIS A C 1
ATOM 1512 O O . HIS A 1 187 ? -9.637 -6.887 -4.707 1.00 97.56 187 HIS A O 1
ATOM 1518 N N . CYS A 1 188 ? -9.754 -6.949 -2.464 1.00 98.25 188 CYS A N 1
ATOM 1519 C CA . CYS A 1 188 ? -9.161 -5.643 -2.210 1.00 98.25 188 CYS A CA 1
ATOM 1520 C C . CYS A 1 188 ? -7.639 -5.737 -2.018 1.00 98.25 188 CYS A C 1
ATOM 1522 O O . CYS A 1 188 ? -7.145 -6.499 -1.187 1.00 98.25 188 CYS A O 1
ATOM 1524 N N . TYR A 1 189 ? -6.895 -4.910 -2.753 1.00 98.56 189 TYR A N 1
ATOM 1525 C CA . TYR A 1 189 ? -5.438 -4.793 -2.680 1.00 98.56 189 TYR A CA 1
ATOM 1526 C C . TYR A 1 189 ? -5.046 -3.405 -2.185 1.00 98.56 189 TYR A C 1
ATOM 1528 O O . TYR A 1 189 ? -5.436 -2.401 -2.781 1.00 98.56 189 TYR A O 1
ATOM 1536 N N . PHE A 1 190 ? -4.245 -3.334 -1.123 1.00 98.38 190 PHE A N 1
ATOM 1537 C CA . PHE A 1 190 ? -3.737 -2.060 -0.609 1.00 98.38 190 PHE A CA 1
ATOM 1538 C C . PHE A 1 190 ? -2.490 -1.637 -1.389 1.00 98.38 190 PHE A C 1
ATOM 1540 O O . PHE A 1 190 ? -1.570 -2.436 -1.588 1.00 98.38 190 PHE A O 1
ATOM 1547 N N . ILE A 1 191 ? -2.459 -0.376 -1.816 1.00 97.50 191 ILE A N 1
ATOM 1548 C CA . ILE A 1 191 ? -1.359 0.215 -2.583 1.00 97.50 191 ILE A CA 1
ATOM 1549 C C . ILE A 1 191 ? -0.910 1.544 -1.965 1.00 97.50 191 ILE A C 1
ATOM 1551 O O . ILE A 1 191 ? -1.600 2.120 -1.138 1.00 97.50 191 ILE A O 1
ATOM 1555 N N . ASP A 1 192 ? 0.244 2.047 -2.402 1.00 93.75 192 ASP A N 1
ATOM 1556 C CA . ASP A 1 192 ? 0.799 3.347 -1.997 1.00 93.75 192 ASP A CA 1
ATOM 1557 C C . ASP A 1 192 ? 1.074 3.501 -0.489 1.00 93.75 192 ASP A C 1
ATOM 1559 O O . ASP A 1 192 ? 0.628 4.422 0.192 1.00 93.75 192 ASP A O 1
ATOM 1563 N N . VAL A 1 193 ? 1.901 2.597 0.039 1.00 94.12 193 VAL A N 1
ATOM 1564 C CA . VAL A 1 193 ? 2.292 2.564 1.461 1.00 94.12 193 VAL A CA 1
ATOM 1565 C C . VAL A 1 193 ? 3.590 3.321 1.756 1.00 94.12 193 VAL A C 1
ATOM 1567 O O . VAL A 1 193 ? 4.288 3.040 2.734 1.00 94.12 193 VAL A O 1
ATOM 1570 N N . SER A 1 194 ? 3.928 4.304 0.922 1.00 88.62 194 SER A N 1
ATOM 1571 C CA . SER A 1 194 ? 5.101 5.172 1.102 1.00 88.62 194 SER A CA 1
ATOM 1572 C C . SER A 1 194 ? 4.990 6.048 2.362 1.00 88.62 194 SER A C 1
ATOM 1574 O O . SER A 1 194 ? 5.972 6.279 3.078 1.00 88.62 194 SER A O 1
ATOM 1576 N N . GLN A 1 195 ? 3.772 6.481 2.693 1.00 88.69 195 GLN A N 1
ATOM 1577 C CA . GLN A 1 195 ? 3.483 7.329 3.852 1.00 88.69 195 GLN A CA 1
ATOM 1578 C C . GLN A 1 195 ? 3.171 6.539 5.127 1.00 88.69 195 GLN A C 1
ATOM 1580 O O . GLN A 1 195 ? 3.167 7.133 6.203 1.00 88.69 195 GLN A O 1
ATOM 1585 N N . ALA A 1 196 ? 3.015 5.214 5.037 1.00 92.94 196 ALA A N 1
ATOM 1586 C CA . ALA A 1 196 ? 2.676 4.375 6.180 1.00 92.94 196 ALA A CA 1
ATOM 1587 C C . ALA A 1 196 ? 3.683 4.519 7.332 1.00 92.94 196 ALA A C 1
ATOM 1589 O O . ALA A 1 196 ? 4.895 4.666 7.120 1.00 92.94 196 ALA A O 1
ATOM 1590 N N . VAL A 1 197 ? 3.167 4.492 8.559 1.00 90.12 197 VAL A N 1
ATOM 1591 C CA . VAL A 1 197 ? 3.920 4.742 9.795 1.00 90.12 197 VAL A CA 1
ATOM 1592 C C . VAL A 1 197 ? 3.739 3.607 10.793 1.00 90.12 197 VAL A C 1
ATOM 1594 O O . VAL A 1 197 ? 2.789 2.832 10.720 1.00 90.12 197 VAL A O 1
ATOM 1597 N N . GLU A 1 198 ? 4.638 3.517 11.767 1.00 89.50 198 GLU A N 1
ATOM 1598 C CA . GLU A 1 198 ? 4.482 2.585 12.882 1.00 89.50 198 GLU A CA 1
ATOM 1599 C C . GLU A 1 198 ? 3.516 3.143 13.948 1.00 89.50 198 GLU A C 1
ATOM 1601 O O . GLU A 1 198 ? 3.444 4.360 14.133 1.00 89.50 198 GLU A O 1
ATOM 1606 N N . PRO A 1 199 ? 2.825 2.290 14.731 1.00 87.94 199 PRO A N 1
ATOM 1607 C CA . PRO A 1 199 ? 1.935 2.725 15.815 1.00 87.94 199 PRO A CA 1
ATOM 1608 C C . PRO A 1 199 ? 2.582 3.595 16.903 1.00 87.94 199 PRO A C 1
ATOM 1610 O O . PRO A 1 199 ? 1.875 4.269 17.645 1.00 87.94 199 PRO A O 1
ATOM 1613 N N . CYS A 1 200 ? 3.913 3.577 17.020 1.00 82.62 200 CYS A N 1
ATOM 1614 C CA . CYS A 1 200 ? 4.662 4.401 17.970 1.00 82.62 200 CYS A CA 1
ATOM 1615 C C . CYS A 1 200 ? 4.927 5.835 17.475 1.00 82.62 200 CYS A C 1
ATOM 1617 O O . CYS A 1 200 ? 5.470 6.640 18.233 1.00 82.62 200 CYS A O 1
ATOM 1619 N N . HIS A 1 201 ? 4.563 6.152 16.228 1.00 84.81 201 HIS A N 1
ATOM 1620 C CA . HIS A 1 201 ? 4.659 7.493 15.661 1.00 84.81 201 HIS A CA 1
ATOM 1621 C C . HIS A 1 201 ? 3.753 8.474 16.426 1.00 84.81 201 HIS A C 1
ATOM 1623 O O . HIS A 1 201 ? 2.634 8.128 16.801 1.00 84.81 201 HIS A O 1
ATOM 1629 N N . GLU A 1 202 ? 4.196 9.718 16.624 1.00 83.56 202 GLU A N 1
ATOM 1630 C CA . GLU A 1 202 ? 3.494 10.710 17.463 1.00 83.56 202 GLU A CA 1
ATOM 1631 C C . GLU A 1 202 ? 2.046 10.948 17.006 1.00 83.56 202 GLU A C 1
ATOM 1633 O O . GLU A 1 202 ? 1.116 10.984 17.811 1.00 83.56 202 GLU A O 1
ATOM 1638 N N . ASN A 1 203 ? 1.851 11.013 15.687 1.00 85.12 203 ASN A N 1
ATOM 1639 C CA . ASN A 1 203 ? 0.543 11.197 15.052 1.00 85.12 203 ASN A CA 1
ATOM 1640 C C . ASN A 1 203 ? -0.166 9.890 14.643 1.00 85.12 203 ASN A C 1
ATOM 1642 O O . ASN A 1 203 ? -1.187 9.946 13.961 1.00 85.12 203 ASN A O 1
ATOM 1646 N N . ALA A 1 204 ? 0.342 8.716 15.043 1.00 87.56 204 ALA A N 1
ATOM 1647 C CA . ALA A 1 204 ? -0.205 7.413 14.646 1.00 87.56 204 ALA A CA 1
ATOM 1648 C C . ALA A 1 204 ? -1.710 7.285 14.930 1.00 87.56 204 ALA A C 1
ATOM 1650 O O . ALA A 1 204 ? -2.469 6.835 14.076 1.00 87.56 204 ALA A O 1
ATOM 1651 N N . PHE A 1 205 ? -2.141 7.732 16.112 1.00 88.12 205 PHE A N 1
ATOM 1652 C CA . PHE A 1 205 ? -3.544 7.711 16.525 1.00 88.12 205 PHE A CA 1
ATOM 1653 C C . PHE A 1 205 ? -4.446 8.459 15.533 1.00 88.12 205 PHE A C 1
ATOM 1655 O O . PHE A 1 205 ? -5.447 7.920 15.067 1.00 88.12 205 PHE A O 1
ATOM 1662 N N . PHE A 1 206 ? -4.057 9.686 15.172 1.00 89.69 206 PHE A N 1
ATOM 1663 C CA . PHE A 1 206 ? -4.824 10.531 14.258 1.00 89.69 206 PHE A CA 1
ATOM 1664 C C . PHE A 1 206 ? -4.871 9.948 12.848 1.00 89.69 206 PHE A C 1
ATOM 1666 O O . PHE A 1 206 ? -5.923 9.966 12.216 1.00 89.69 206 PHE A O 1
ATOM 1673 N N . PHE A 1 207 ? -3.754 9.396 12.367 1.00 93.88 207 PHE A N 1
ATOM 1674 C CA . PHE A 1 207 ? -3.711 8.749 11.059 1.00 93.88 207 PHE A CA 1
ATOM 1675 C C . PHE A 1 207 ? -4.621 7.526 10.994 1.00 93.88 207 PHE A C 1
ATOM 1677 O O . PHE A 1 207 ? -5.398 7.413 10.050 1.00 93.88 207 PHE A O 1
ATOM 1684 N N . LEU A 1 208 ? -4.584 6.662 12.013 1.00 94.75 208 LEU A N 1
ATOM 1685 C CA . LEU A 1 208 ? -5.453 5.490 12.056 1.00 94.75 208 LEU A CA 1
ATOM 1686 C C . LEU A 1 208 ? -6.930 5.888 12.128 1.00 94.75 208 LEU A C 1
ATOM 1688 O O . LEU A 1 208 ? -7.744 5.308 11.416 1.00 94.75 208 LEU A O 1
ATOM 1692 N N . MET A 1 209 ? -7.280 6.884 12.947 1.00 94.00 209 MET A N 1
ATOM 1693 C CA . MET A 1 209 ? -8.661 7.364 13.035 1.00 94.00 209 MET A CA 1
ATOM 1694 C C . MET A 1 209 ? -9.153 7.912 11.693 1.00 94.00 209 MET A C 1
ATOM 1696 O O . MET A 1 209 ? -10.225 7.529 11.236 1.00 94.00 209 MET A O 1
ATOM 1700 N N . ARG A 1 210 ? -8.347 8.742 11.023 1.00 95.38 210 ARG A N 1
ATOM 1701 C CA . ARG A 1 210 ? -8.689 9.294 9.706 1.00 95.38 210 ARG A CA 1
ATOM 1702 C C . ARG A 1 210 ? -8.869 8.193 8.657 1.00 95.38 210 ARG A C 1
ATOM 1704 O O . ARG A 1 210 ? -9.821 8.242 7.886 1.00 95.38 210 ARG A O 1
ATOM 1711 N N . ASP A 1 211 ? -7.987 7.194 8.642 1.00 97.69 211 ASP A N 1
ATOM 1712 C CA . ASP A 1 211 ? -8.118 6.032 7.755 1.00 97.69 211 ASP A CA 1
ATOM 1713 C C . ASP A 1 211 ? -9.447 5.289 8.027 1.00 97.69 211 ASP A C 1
ATOM 1715 O O . ASP A 1 211 ? -10.183 4.965 7.096 1.00 97.69 211 ASP A O 1
ATOM 1719 N N . CYS A 1 212 ? -9.814 5.086 9.300 1.00 97.50 212 CYS A N 1
ATOM 1720 C CA . CYS A 1 212 ? -11.090 4.469 9.690 1.00 97.50 212 CYS A CA 1
ATOM 1721 C C . CYS A 1 212 ? -12.310 5.301 9.261 1.00 97.50 212 CYS A C 1
ATOM 1723 O O . CYS A 1 212 ? -13.301 4.748 8.781 1.00 97.50 212 CYS A O 1
ATOM 1725 N N . GLU A 1 213 ? -12.252 6.624 9.415 1.00 97.38 213 GLU A N 1
ATOM 1726 C CA . GLU A 1 213 ? -13.313 7.544 8.991 1.00 97.38 213 GLU A CA 1
ATOM 1727 C C . GLU A 1 213 ? -13.498 7.551 7.472 1.00 97.38 213 GLU A C 1
ATOM 1729 O O . GLU A 1 213 ? -14.635 7.504 7.001 1.00 97.38 213 GLU A O 1
ATOM 1734 N N . ASN A 1 214 ? -12.404 7.553 6.703 1.00 98.06 214 ASN A N 1
ATOM 1735 C CA . ASN A 1 214 ? -12.449 7.491 5.242 1.00 98.06 214 ASN A CA 1
ATOM 1736 C C . ASN A 1 214 ? -13.157 6.218 4.761 1.00 98.06 214 ASN A C 1
ATOM 1738 O O . ASN A 1 214 ? -14.079 6.296 3.948 1.00 98.06 214 ASN A O 1
ATOM 1742 N N . ILE A 1 215 ? -12.776 5.058 5.307 1.00 98.19 215 ILE A N 1
ATOM 1743 C CA . ILE A 1 215 ? -13.385 3.769 4.956 1.00 98.19 215 ILE A CA 1
ATOM 1744 C C . ILE A 1 215 ? -14.857 3.719 5.371 1.00 98.19 215 ILE A C 1
ATOM 1746 O O . ILE A 1 215 ? -15.707 3.364 4.555 1.00 98.19 215 ILE A O 1
ATOM 1750 N N . SER A 1 216 ? -15.184 4.140 6.596 1.00 97.75 216 SER A N 1
ATOM 1751 C CA . SER A 1 216 ? -16.573 4.219 7.070 1.00 97.75 216 SER A CA 1
ATOM 1752 C C . SER A 1 216 ? -17.432 5.094 6.147 1.00 97.75 216 SER A C 1
ATOM 1754 O O . SER A 1 216 ? -18.508 4.681 5.720 1.00 97.75 216 SER A O 1
ATOM 1756 N N . LYS A 1 217 ? -16.929 6.274 5.764 1.00 97.56 217 LYS A N 1
ATOM 1757 C CA . LYS A 1 217 ? -17.621 7.231 4.889 1.00 97.56 217 LYS A CA 1
ATOM 1758 C C . LYS A 1 217 ? -17.797 6.733 3.455 1.00 97.56 217 LYS A C 1
ATOM 1760 O O . LYS A 1 217 ? -18.752 7.134 2.791 1.00 97.56 217 LYS A O 1
ATOM 1765 N N . PHE A 1 218 ? -16.859 5.945 2.940 1.00 97.56 218 PHE A N 1
ATOM 1766 C CA . PHE A 1 218 ? -16.985 5.362 1.610 1.00 97.56 218 PHE A CA 1
ATOM 1767 C C . PHE A 1 218 ? -18.080 4.293 1.595 1.00 97.56 218 PHE A C 1
ATOM 1769 O O . PHE A 1 218 ? -19.039 4.409 0.833 1.00 97.56 218 PHE A O 1
ATOM 1776 N N . PHE A 1 219 ? -17.985 3.302 2.485 1.00 97.25 219 PHE A N 1
ATOM 1777 C CA . PHE A 1 219 ? -18.914 2.174 2.492 1.00 97.25 219 PHE A CA 1
ATOM 1778 C C . PHE A 1 219 ? -20.319 2.545 2.965 1.00 97.25 219 PHE A C 1
ATOM 1780 O O . PHE A 1 219 ? -21.272 1.927 2.503 1.00 97.25 219 PHE A O 1
ATOM 1787 N N . SER A 1 220 ? -20.494 3.574 3.801 1.00 96.50 220 SER A N 1
ATOM 1788 C CA . SER A 1 220 ? -21.831 4.032 4.219 1.00 96.50 220 SER A CA 1
ATOM 1789 C C . SER A 1 220 ? -22.685 4.589 3.076 1.00 96.50 220 SER A C 1
ATOM 1791 O O . SER A 1 220 ? -23.895 4.733 3.222 1.00 96.50 220 SER A O 1
ATOM 1793 N N . LYS A 1 221 ? -22.075 4.902 1.925 1.00 95.06 221 LYS A N 1
ATOM 1794 C CA . LYS A 1 221 ? -22.799 5.270 0.699 1.00 95.06 221 LYS A CA 1
ATOM 1795 C C . LYS A 1 221 ? -23.306 4.055 -0.077 1.00 95.06 221 LYS A C 1
ATOM 1797 O O . LYS A 1 221 ? -24.203 4.209 -0.895 1.00 95.06 221 LYS A O 1
ATOM 1802 N N . LEU A 1 222 ? -22.689 2.893 0.135 1.00 94.00 222 LEU A N 1
ATOM 1803 C CA . LEU A 1 222 ? -22.957 1.651 -0.593 1.00 94.00 222 LEU A CA 1
ATOM 1804 C C . LEU A 1 222 ? -23.804 0.675 0.229 1.00 94.00 222 LEU A C 1
ATOM 1806 O O . LEU A 1 222 ? -24.537 -0.126 -0.337 1.00 94.00 222 LEU A O 1
ATOM 1810 N N . LEU A 1 223 ? -23.693 0.732 1.558 1.00 95.12 223 LEU A N 1
ATOM 1811 C CA . LEU A 1 223 ? -24.296 -0.213 2.489 1.00 95.12 223 LEU A CA 1
ATOM 1812 C C . LEU A 1 223 ? -25.016 0.530 3.627 1.00 95.12 223 LEU A C 1
ATOM 1814 O O . LEU A 1 223 ? -24.484 1.523 4.129 1.00 95.12 223 LEU A O 1
ATOM 1818 N N . PRO A 1 224 ? -26.181 0.035 4.086 1.00 89.12 224 PRO A N 1
ATOM 1819 C CA . PRO A 1 224 ? -26.933 0.665 5.173 1.00 89.12 224 PRO A CA 1
ATOM 1820 C C . PRO A 1 224 ? -26.289 0.457 6.556 1.00 89.12 224 PRO A C 1
ATOM 1822 O O . PRO A 1 224 ? -26.312 1.365 7.383 1.00 89.12 224 PRO A O 1
ATOM 1825 N N . ASP A 1 225 ? -25.673 -0.707 6.792 1.00 90.50 225 ASP A N 1
ATOM 1826 C CA . ASP A 1 225 ? -25.172 -1.130 8.108 1.00 90.50 225 ASP A CA 1
ATOM 1827 C C . ASP A 1 225 ? -23.638 -1.117 8.168 1.00 90.50 225 ASP A C 1
ATOM 1829 O O . ASP A 1 225 ? -22.969 -2.153 8.137 1.00 90.50 225 ASP A O 1
ATOM 1833 N N . VAL A 1 226 ? -23.059 0.082 8.244 1.00 95.75 226 VAL A N 1
ATOM 1834 C CA . VAL A 1 226 ? -21.604 0.287 8.305 1.00 95.75 226 VAL A CA 1
ATOM 1835 C C . VAL A 1 226 ? -21.197 0.810 9.677 1.00 95.75 226 VAL A C 1
ATOM 1837 O O . VAL A 1 226 ? -21.779 1.759 10.198 1.00 95.75 226 VAL A O 1
ATOM 1840 N N . MET A 1 227 ? -20.155 0.213 10.264 1.00 95.94 227 MET A N 1
ATOM 1841 C CA . MET A 1 227 ? -19.562 0.710 11.505 1.00 95.94 227 MET A CA 1
ATOM 1842 C C . MET A 1 227 ? -19.051 2.143 11.330 1.00 95.94 227 MET A C 1
ATOM 1844 O O . MET A 1 227 ? -18.416 2.487 10.329 1.00 95.94 227 MET A O 1
ATOM 1848 N N . THR A 1 228 ? -19.259 2.966 12.351 1.00 96.12 228 THR A N 1
ATOM 1849 C CA . THR A 1 228 ? -18.662 4.303 12.448 1.00 96.12 228 THR A CA 1
ATOM 1850 C C . THR A 1 228 ? -17.133 4.220 12.506 1.00 96.12 228 THR A C 1
ATOM 1852 O O . THR A 1 228 ? -16.572 3.212 12.944 1.00 96.12 228 THR A O 1
ATOM 1855 N N . GLY A 1 229 ? -16.437 5.300 12.137 1.00 94.50 229 GLY A N 1
ATOM 1856 C CA . GLY A 1 229 ? -14.971 5.361 12.220 1.00 94.50 229 GLY A CA 1
ATOM 1857 C C . GLY A 1 229 ? -14.425 4.986 13.607 1.00 94.50 229 GLY A C 1
ATOM 1858 O O . GLY A 1 229 ? -13.468 4.226 13.699 1.00 94.50 229 GLY A O 1
ATOM 1859 N N . ALA A 1 230 ? -15.092 5.408 14.688 1.00 93.56 230 ALA A N 1
ATOM 1860 C CA . ALA A 1 230 ? -14.717 5.052 16.060 1.00 93.56 230 ALA A CA 1
ATOM 1861 C C . ALA A 1 230 ? -14.885 3.551 16.370 1.00 93.56 230 ALA A C 1
ATOM 1863 O O . ALA A 1 230 ? -14.052 2.961 17.058 1.00 93.56 230 ALA A O 1
ATOM 1864 N N . GLN A 1 231 ? -15.939 2.913 15.850 1.00 95.12 231 GLN A N 1
ATOM 1865 C CA . GLN A 1 231 ? -16.149 1.469 15.995 1.00 95.12 231 GLN A CA 1
ATOM 1866 C C . GLN A 1 231 ? -15.099 0.670 15.212 1.00 95.12 231 GLN A C 1
ATOM 1868 O O . GLN A 1 231 ? -14.541 -0.283 15.754 1.00 95.12 231 GLN A O 1
ATOM 1873 N N . ILE A 1 232 ? -14.770 1.093 13.984 1.00 96.50 232 ILE A N 1
ATOM 1874 C CA . ILE A 1 232 ? -13.678 0.492 13.201 1.00 96.50 232 ILE A CA 1
ATOM 1875 C C . ILE A 1 232 ? -12.345 0.675 13.935 1.00 96.50 232 ILE A C 1
ATOM 1877 O O . ILE A 1 232 ? -11.591 -0.283 14.080 1.00 96.50 232 ILE A O 1
ATOM 1881 N N . PHE A 1 233 ? -12.071 1.869 14.467 1.00 94.81 233 PHE A N 1
ATOM 1882 C CA . PHE A 1 233 ? -10.860 2.145 15.239 1.00 94.81 233 PHE A CA 1
ATOM 1883 C C . PHE A 1 233 ? -10.728 1.199 16.438 1.00 94.81 233 PHE A C 1
ATOM 1885 O O . PHE A 1 233 ? -9.668 0.599 16.640 1.00 94.81 233 PHE A O 1
ATOM 1892 N N . ARG A 1 234 ? -11.813 1.020 17.204 1.00 94.06 234 ARG A N 1
ATOM 1893 C CA . ARG A 1 234 ? -11.858 0.077 18.328 1.00 94.06 234 ARG A CA 1
ATOM 1894 C C . ARG A 1 234 ? -11.614 -1.353 17.860 1.00 94.06 234 ARG A C 1
ATOM 1896 O O . ARG A 1 234 ? -10.836 -2.061 18.487 1.00 94.06 234 ARG A O 1
ATOM 1903 N N . TYR A 1 235 ? -12.228 -1.768 16.754 1.00 95.56 235 TYR A N 1
ATOM 1904 C CA . TYR A 1 235 ? -12.028 -3.100 16.185 1.00 95.56 235 TYR A CA 1
ATOM 1905 C C . TYR A 1 235 ? -10.581 -3.341 15.729 1.00 95.56 235 TYR A C 1
ATOM 1907 O O . TYR A 1 235 ? -10.043 -4.425 15.926 1.00 95.56 235 TYR A O 1
ATOM 1915 N N . VAL A 1 236 ? -9.933 -2.349 15.119 1.00 94.81 236 VAL A N 1
ATOM 1916 C CA . VAL A 1 236 ? -8.564 -2.480 14.599 1.00 94.81 236 VAL A CA 1
ATOM 1917 C C . VAL A 1 236 ? -7.528 -2.453 15.724 1.00 94.81 236 VAL A C 1
ATOM 1919 O O . VAL A 1 236 ? -6.571 -3.231 15.708 1.00 94.81 236 VAL A O 1
ATOM 1922 N N . SER A 1 237 ? -7.699 -1.559 16.698 1.00 90.44 237 SER A N 1
ATOM 1923 C CA . SER A 1 237 ? -6.692 -1.296 17.733 1.00 90.44 237 SER A CA 1
ATOM 1924 C C . SER A 1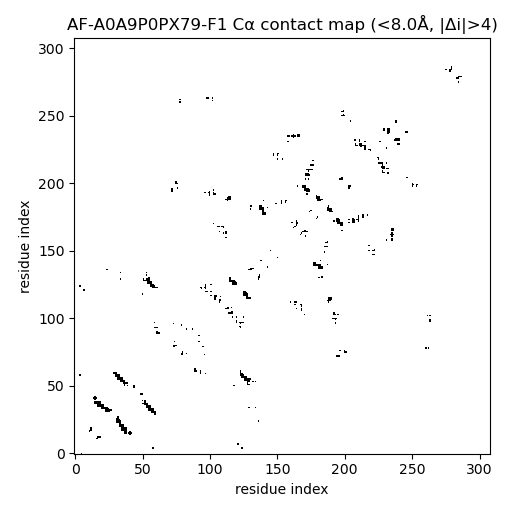 237 ? -6.925 -2.023 19.059 1.00 90.44 237 SER A C 1
ATOM 1926 O O . SER A 1 237 ? -5.994 -2.101 19.856 1.00 90.44 237 SER A O 1
ATOM 1928 N N . ASP A 1 238 ? -8.135 -2.535 19.307 1.00 88.56 238 ASP A N 1
ATOM 1929 C CA . ASP A 1 238 ? -8.616 -3.004 20.617 1.00 88.56 238 ASP A CA 1
ATOM 1930 C C . ASP A 1 238 ? -8.547 -1.910 21.725 1.00 88.56 238 ASP A C 1
ATOM 1932 O O . ASP A 1 238 ? -8.527 -2.188 22.934 1.00 88.56 238 ASP A O 1
ATOM 1936 N N . VAL A 1 239 ? -8.533 -0.633 21.312 1.00 82.56 239 VAL A N 1
ATOM 1937 C CA . VAL A 1 239 ? -8.507 0.560 22.175 1.00 82.56 239 VAL A CA 1
ATOM 1938 C C . VAL A 1 239 ? -9.732 1.420 21.912 1.00 82.56 239 VAL A C 1
ATOM 1940 O O . VAL A 1 239 ? -10.104 1.672 20.767 1.00 82.56 239 VAL A O 1
ATOM 1943 N N . ASP A 1 240 ? -10.342 1.913 22.985 1.00 77.25 240 ASP A N 1
ATOM 1944 C CA . ASP A 1 240 ? -11.398 2.907 22.870 1.00 77.25 240 ASP A CA 1
ATOM 1945 C C . ASP A 1 240 ? -10.828 4.272 22.504 1.00 77.25 240 ASP A C 1
ATOM 1947 O O . ASP A 1 240 ? -9.850 4.727 23.090 1.00 77.25 240 ASP A O 1
ATOM 1951 N N . PHE A 1 241 ? -11.476 4.961 21.564 1.00 65.00 241 PHE A N 1
ATOM 1952 C CA . PHE A 1 241 ? -11.034 6.271 21.077 1.00 65.00 241 PHE A CA 1
ATOM 1953 C C . PHE A 1 241 ? -10.839 7.306 22.207 1.00 65.00 241 PHE A C 1
ATOM 1955 O O . PHE A 1 241 ? -9.958 8.157 22.123 1.00 65.00 241 PHE A O 1
ATOM 1962 N N . GLY A 1 242 ? -11.626 7.217 23.286 1.00 66.69 242 GLY A N 1
ATOM 1963 C CA . GLY A 1 242 ? -11.509 8.104 24.450 1.00 66.69 242 GLY A CA 1
ATOM 1964 C C . GLY A 1 242 ? -10.318 7.813 25.373 1.00 66.69 242 GLY A C 1
ATOM 1965 O O . GLY A 1 242 ? -9.971 8.657 26.197 1.00 66.69 242 GLY A O 1
ATOM 1966 N N . ASP A 1 243 ? -9.667 6.656 25.241 1.00 73.94 243 ASP A N 1
ATOM 1967 C CA . ASP A 1 243 ? -8.608 6.207 26.146 1.00 73.94 243 ASP A CA 1
ATOM 1968 C C . ASP A 1 243 ? -7.212 6.463 25.559 1.00 73.94 243 ASP A C 1
ATOM 1970 O O . ASP A 1 243 ? -6.471 5.568 25.132 1.00 73.94 243 ASP A O 1
ATOM 1974 N N . ARG A 1 244 ? -6.838 7.747 25.534 1.00 68.00 244 ARG A N 1
ATOM 1975 C CA . ARG A 1 244 ? -5.523 8.183 25.041 1.00 68.00 244 ARG A CA 1
ATOM 1976 C C . ARG A 1 244 ? -4.369 7.625 25.881 1.00 68.00 244 ARG A C 1
ATOM 1978 O O . ARG A 1 244 ? -3.272 7.450 25.353 1.00 68.00 244 ARG A O 1
ATOM 1985 N N . MET A 1 245 ? -4.602 7.340 27.162 1.00 66.44 245 MET A N 1
ATOM 1986 C CA . MET A 1 245 ? -3.586 6.774 28.054 1.00 66.44 245 MET A CA 1
ATOM 1987 C C . MET A 1 245 ? -3.258 5.334 27.662 1.00 66.44 245 MET A C 1
ATOM 1989 O O . MET A 1 245 ? -2.087 5.023 27.439 1.00 66.44 245 MET A O 1
ATOM 1993 N N . LYS A 1 246 ? -4.276 4.499 27.433 1.00 74.69 246 LYS A N 1
ATOM 1994 C CA . LYS A 1 246 ? -4.092 3.133 26.929 1.00 74.69 246 LYS A CA 1
ATOM 1995 C C . LYS A 1 246 ? -3.418 3.104 25.558 1.00 74.69 246 LYS A C 1
ATOM 1997 O O . LYS A 1 246 ? -2.570 2.248 25.301 1.00 74.69 246 LYS A O 1
ATOM 2002 N N . TRP A 1 247 ? -3.712 4.073 24.684 1.00 74.56 247 TRP A N 1
ATOM 2003 C CA . TRP A 1 247 ? -2.971 4.218 23.426 1.00 74.56 247 TRP A CA 1
ATOM 2004 C C . TRP A 1 247 ? -1.477 4.486 23.655 1.00 74.56 247 TRP A C 1
ATOM 2006 O O . TRP A 1 247 ? -0.641 3.855 23.009 1.00 74.56 247 TRP A O 1
ATOM 2016 N N . LEU A 1 248 ? -1.116 5.397 24.566 1.00 72.50 248 LEU A N 1
ATOM 2017 C CA . LEU A 1 248 ? 0.288 5.709 24.868 1.00 72.50 248 LEU A CA 1
ATOM 2018 C C . LEU A 1 248 ? 1.033 4.512 25.476 1.00 72.50 248 LEU A C 1
ATOM 2020 O O . LEU A 1 248 ? 2.212 4.307 25.168 1.00 72.50 248 LEU A O 1
ATOM 2024 N N . GLU A 1 249 ? 0.357 3.696 26.282 1.00 74.19 249 GLU A N 1
ATOM 2025 C CA . GLU A 1 249 ? 0.893 2.435 26.805 1.00 74.19 249 GLU A CA 1
ATOM 2026 C C . GLU A 1 249 ? 1.151 1.422 25.683 1.00 74.19 249 GLU A C 1
ATOM 2028 O O . GLU A 1 249 ? 2.235 0.840 25.602 1.00 74.19 249 GLU A O 1
ATOM 2033 N N . ILE A 1 250 ? 0.207 1.256 24.754 1.00 73.56 250 ILE A N 1
ATOM 2034 C CA . ILE A 1 250 ? 0.362 0.362 23.597 1.00 73.56 250 ILE A CA 1
ATOM 2035 C C . ILE A 1 250 ? 1.461 0.860 22.660 1.00 73.56 250 ILE A C 1
ATOM 2037 O O . ILE A 1 250 ? 2.321 0.082 22.247 1.00 73.56 250 ILE A O 1
ATOM 2041 N N . ALA A 1 251 ? 1.496 2.158 22.369 1.00 70.31 251 ALA A N 1
ATOM 2042 C CA . ALA A 1 251 ? 2.558 2.771 21.584 1.00 70.31 251 ALA A CA 1
ATOM 2043 C C . ALA A 1 251 ? 3.931 2.549 22.241 1.00 70.31 251 ALA A C 1
ATOM 2045 O O . ALA A 1 251 ? 4.910 2.274 21.546 1.00 70.31 251 ALA A O 1
ATOM 2046 N N . SER A 1 252 ? 4.000 2.607 23.575 1.00 69.19 252 SER A N 1
ATOM 2047 C CA . SER A 1 252 ? 5.227 2.367 24.340 1.00 69.19 252 SER A CA 1
ATOM 2048 C C . SER A 1 252 ? 5.614 0.889 24.408 1.00 69.19 252 SER A C 1
ATOM 2050 O O . SER A 1 252 ? 6.790 0.575 24.257 1.00 69.19 252 SER A O 1
ATOM 2052 N N . SER A 1 253 ? 4.669 -0.042 24.543 1.00 69.50 253 SER A N 1
ATOM 2053 C CA . SER A 1 253 ? 4.965 -1.484 24.497 1.00 69.50 253 SER A CA 1
ATOM 2054 C C . SER A 1 253 ? 5.419 -1.927 23.100 1.00 69.50 253 SER A C 1
ATOM 2056 O O . SER A 1 253 ? 6.379 -2.689 22.959 1.00 69.50 253 SER A O 1
ATOM 2058 N N . LYS A 1 254 ? 4.829 -1.350 22.045 1.00 67.69 254 LYS A N 1
ATOM 2059 C CA . LYS A 1 254 ? 5.253 -1.542 20.652 1.00 67.69 254 LYS A CA 1
ATOM 2060 C C . LYS A 1 254 ? 6.611 -0.890 20.331 1.00 67.69 254 LYS A C 1
ATOM 2062 O O . LYS A 1 254 ? 7.205 -1.241 19.312 1.00 67.69 254 LYS A O 1
ATOM 2067 N N . LYS A 1 255 ? 7.180 -0.030 21.202 1.00 60.53 255 LYS A N 1
ATOM 2068 C CA . LYS A 1 255 ? 8.566 0.485 21.055 1.00 60.53 255 LYS A CA 1
ATOM 2069 C C . LYS A 1 255 ? 9.640 -0.604 21.209 1.00 60.53 255 LYS A C 1
ATOM 2071 O O . LYS A 1 255 ? 10.781 -0.375 20.801 1.00 60.53 255 LYS A O 1
ATOM 2076 N N . MET A 1 256 ? 9.318 -1.778 21.761 1.00 41.19 256 MET A N 1
ATOM 2077 C CA . MET A 1 256 ? 10.300 -2.803 22.139 1.00 41.19 256 MET A CA 1
ATOM 2078 C C . MET A 1 256 ? 10.278 -4.063 21.261 1.00 41.19 256 MET A C 1
ATOM 2080 O O . MET A 1 256 ? 10.103 -5.167 21.761 1.00 41.19 256 MET A O 1
ATOM 2084 N N . LYS A 1 257 ? 10.556 -3.946 19.957 1.00 42.38 257 LYS A N 1
ATOM 2085 C CA . LYS A 1 257 ? 11.145 -5.067 19.190 1.00 42.38 257 LYS A CA 1
ATOM 2086 C C . LYS A 1 257 ? 12.244 -4.564 18.243 1.00 42.38 257 LYS A C 1
ATOM 2088 O O . LYS A 1 257 ? 11.996 -4.371 17.057 1.00 42.38 257 LYS A O 1
ATOM 2093 N N . PRO A 1 258 ? 13.483 -4.366 18.741 1.00 38.50 258 PRO A N 1
ATOM 2094 C CA . PRO A 1 258 ? 14.631 -3.971 17.914 1.00 38.50 258 PRO A CA 1
ATOM 2095 C C . PRO A 1 258 ? 14.972 -4.981 16.804 1.00 38.50 258 PRO A C 1
ATOM 2097 O O . PRO A 1 258 ? 15.633 -4.623 15.837 1.00 38.50 258 PRO A O 1
ATOM 2100 N N . HIS A 1 259 ? 14.515 -6.231 16.931 1.00 41.44 259 HIS A N 1
ATOM 2101 C CA . HIS A 1 259 ? 14.807 -7.337 16.013 1.00 41.44 259 HIS A CA 1
ATOM 2102 C C . HIS A 1 259 ? 13.892 -7.395 14.773 1.00 41.44 259 HIS A C 1
ATOM 2104 O O . HIS A 1 259 ? 14.105 -8.235 13.912 1.00 41.44 259 HIS A O 1
ATOM 2110 N N . LEU A 1 260 ? 12.908 -6.492 14.661 1.00 41.44 260 LEU A N 1
ATOM 2111 C CA . LEU A 1 260 ? 12.087 -6.265 13.457 1.00 41.44 260 LEU A CA 1
ATOM 2112 C C . LEU A 1 260 ? 12.516 -5.000 12.696 1.00 41.44 260 LEU A C 1
ATOM 2114 O O . LEU A 1 260 ? 11.780 -4.475 11.863 1.00 41.44 260 LEU A O 1
ATOM 2118 N N . MET A 1 261 ? 13.714 -4.492 12.991 1.00 43.50 261 MET A N 1
ATOM 2119 C CA . MET A 1 261 ? 14.392 -3.536 12.127 1.00 43.50 261 MET A CA 1
ATOM 2120 C C . MET A 1 261 ? 14.837 -4.286 10.868 1.00 43.50 261 MET A C 1
ATOM 2122 O O . MET A 1 261 ? 16.000 -4.674 10.766 1.00 43.50 261 MET A O 1
ATOM 2126 N N . ASP A 1 262 ? 13.929 -4.479 9.908 1.00 47.12 262 ASP A N 1
ATOM 2127 C CA . ASP A 1 262 ? 14.322 -4.612 8.505 1.00 47.12 262 ASP A CA 1
ATOM 2128 C C . ASP A 1 262 ? 15.068 -3.306 8.189 1.00 47.12 262 ASP A C 1
ATOM 2130 O O . ASP A 1 262 ? 14.448 -2.294 7.872 1.00 47.12 262 ASP A O 1
ATOM 2134 N N . ARG A 1 263 ? 16.389 -3.270 8.416 1.00 41.84 263 ARG A N 1
ATOM 2135 C CA . ARG A 1 263 ? 17.248 -2.189 7.930 1.00 41.84 263 ARG A CA 1
ATOM 2136 C C . ARG A 1 263 ? 17.301 -2.391 6.421 1.00 41.84 263 ARG A C 1
ATOM 2138 O O . ARG A 1 263 ? 17.991 -3.319 5.989 1.00 41.84 263 ARG A O 1
ATOM 2145 N N . PRO A 1 264 ? 16.595 -1.586 5.613 1.00 42.44 264 PRO A N 1
ATOM 2146 C CA . PRO A 1 264 ? 16.680 -1.733 4.171 1.00 42.44 264 PRO A CA 1
ATOM 2147 C C . PRO A 1 264 ? 18.141 -1.478 3.783 1.00 42.44 264 PRO A C 1
ATOM 2149 O O . PRO A 1 264 ? 18.727 -0.485 4.220 1.00 42.44 264 PRO A O 1
ATOM 2152 N N . GLY A 1 265 ? 18.754 -2.410 3.049 1.00 44.25 265 GLY A N 1
ATOM 2153 C CA . GLY A 1 265 ? 20.142 -2.285 2.585 1.00 44.25 265 GLY A CA 1
ATOM 2154 C C . GLY A 1 265 ? 21.222 -2.982 3.424 1.00 44.25 265 GLY A C 1
ATOM 2155 O O . GLY A 1 265 ? 22.393 -2.653 3.261 1.00 44.25 265 GLY A O 1
ATOM 2156 N N . LYS A 1 266 ? 20.877 -3.936 4.305 1.00 36.16 266 LYS A N 1
ATOM 2157 C CA . LYS A 1 266 ? 21.865 -4.798 4.992 1.00 36.16 266 LYS A CA 1
ATOM 2158 C C . LYS A 1 266 ? 21.810 -6.276 4.580 1.00 36.16 266 LYS A C 1
ATOM 2160 O O . LYS A 1 266 ? 22.155 -7.139 5.381 1.00 36.16 266 LYS A O 1
ATOM 2165 N N . ASP A 1 267 ? 21.428 -6.559 3.336 1.00 32.72 267 ASP A N 1
ATOM 2166 C CA . ASP A 1 267 ? 21.745 -7.857 2.738 1.00 32.72 267 ASP A CA 1
ATOM 2167 C C . ASP A 1 267 ? 23.258 -7.941 2.502 1.00 32.72 267 ASP A C 1
ATOM 2169 O O . ASP A 1 267 ? 23.848 -7.126 1.790 1.00 32.72 267 ASP A O 1
ATOM 2173 N N . GLN A 1 268 ? 23.892 -8.932 3.124 1.00 36.97 268 GLN A N 1
ATOM 2174 C CA . GLN A 1 268 ? 25.334 -9.202 3.091 1.00 36.97 268 GLN A CA 1
ATOM 2175 C C . GLN A 1 268 ? 25.851 -9.726 1.731 1.00 36.97 268 GLN A C 1
ATOM 2177 O O . GLN A 1 268 ? 26.914 -10.338 1.676 1.00 36.97 268 GLN A O 1
ATOM 2182 N N . SER A 1 269 ? 25.159 -9.463 0.619 1.00 37.22 269 SER A N 1
ATOM 2183 C CA . SER A 1 269 ? 25.588 -9.878 -0.729 1.00 37.22 269 SER A CA 1
ATOM 2184 C C . SER A 1 269 ? 25.627 -8.751 -1.768 1.00 37.22 269 SER A C 1
ATOM 2186 O O . SER A 1 269 ? 25.933 -8.993 -2.937 1.00 37.22 269 SER A O 1
ATOM 2188 N N . THR A 1 270 ? 25.384 -7.493 -1.389 1.00 33.09 270 THR A N 1
ATOM 2189 C CA . THR A 1 270 ? 25.417 -6.397 -2.365 1.00 33.09 270 THR A CA 1
ATOM 2190 C C . THR A 1 270 ? 26.849 -6.009 -2.729 1.00 33.09 270 THR A C 1
ATOM 2192 O O . THR A 1 270 ? 27.530 -5.311 -1.977 1.00 33.09 270 THR A O 1
ATOM 2195 N N . TYR A 1 271 ? 27.270 -6.431 -3.924 1.00 38.00 271 TYR A N 1
ATOM 2196 C CA . TYR A 1 271 ? 28.342 -5.826 -4.718 1.00 38.00 271 TYR A CA 1
ATOM 2197 C C . TYR A 1 271 ? 28.414 -4.308 -4.477 1.00 38.00 271 TYR A C 1
ATOM 2199 O O . TYR A 1 271 ? 27.494 -3.562 -4.827 1.00 38.00 271 TYR A O 1
ATOM 2207 N N . ASN A 1 272 ? 29.514 -3.859 -3.871 1.00 40.81 272 ASN A N 1
ATOM 2208 C CA . ASN A 1 272 ? 29.756 -2.458 -3.555 1.00 40.81 272 ASN A CA 1
ATOM 2209 C C . ASN A 1 272 ? 30.086 -1.685 -4.846 1.00 40.81 272 ASN A C 1
ATOM 2211 O O . ASN A 1 272 ? 31.235 -1.629 -5.283 1.00 40.81 272 ASN A O 1
ATOM 2215 N N . PHE A 1 273 ? 29.057 -1.129 -5.485 1.00 37.44 273 PHE A N 1
ATOM 2216 C CA . PHE A 1 273 ? 29.159 -0.405 -6.755 1.00 37.44 273 PHE A CA 1
ATOM 2217 C C . PHE A 1 273 ? 30.040 0.850 -6.664 1.00 37.44 273 PHE A C 1
ATOM 2219 O O . PHE A 1 273 ? 30.698 1.179 -7.647 1.00 37.44 273 PHE A O 1
ATOM 2226 N N . GLU A 1 274 ? 30.113 1.509 -5.500 1.00 46.66 274 GLU A N 1
ATOM 2227 C CA . GLU A 1 274 ? 31.040 2.632 -5.294 1.00 46.66 274 GLU A CA 1
ATOM 2228 C C . GLU A 1 274 ? 32.490 2.163 -5.454 1.00 46.66 274 GLU A C 1
ATOM 2230 O O . GLU A 1 274 ? 33.249 2.789 -6.185 1.00 46.66 274 GLU A O 1
ATOM 2235 N N . SER A 1 275 ? 32.830 0.977 -4.935 1.00 43.53 275 SER A N 1
ATOM 2236 C CA . SER A 1 275 ? 34.179 0.416 -5.092 1.00 43.53 275 SER A CA 1
ATOM 2237 C C . SER A 1 275 ? 34.534 0.062 -6.542 1.00 43.53 275 SER A C 1
ATOM 2239 O O . SER A 1 275 ? 35.695 0.133 -6.926 1.00 43.53 275 SER A O 1
ATOM 2241 N N . VAL A 1 276 ? 33.555 -0.324 -7.369 1.00 44.16 276 VAL A N 1
ATOM 2242 C CA . VAL A 1 276 ? 33.791 -0.650 -8.788 1.00 44.16 276 VAL A CA 1
ATOM 2243 C C . VAL A 1 276 ? 33.903 0.626 -9.619 1.00 44.16 276 VAL A C 1
ATOM 2245 O O . VAL A 1 276 ? 34.748 0.707 -10.504 1.00 44.16 276 VAL A O 1
ATOM 2248 N N . TRP A 1 277 ? 33.088 1.637 -9.318 1.00 43.66 277 TRP A N 1
ATOM 2249 C CA . TRP A 1 277 ? 33.146 2.932 -9.989 1.00 43.66 277 TRP A CA 1
ATOM 2250 C C . TRP A 1 277 ? 34.434 3.691 -9.664 1.00 43.66 277 TRP A C 1
ATOM 2252 O O . TRP A 1 277 ? 35.056 4.232 -10.572 1.00 43.66 277 TRP A O 1
ATOM 2262 N N . GLU A 1 278 ? 34.885 3.666 -8.408 1.00 50.12 278 GLU A N 1
ATOM 2263 C CA . GLU A 1 278 ? 36.179 4.230 -8.009 1.00 50.12 278 GLU A CA 1
ATOM 2264 C C . GLU A 1 278 ? 37.343 3.523 -8.705 1.00 50.12 278 GLU A C 1
ATOM 2266 O O . GLU A 1 278 ? 38.247 4.200 -9.179 1.00 50.12 278 GLU A O 1
ATOM 2271 N N . LYS A 1 279 ? 37.282 2.193 -8.870 1.00 47.69 279 LYS A N 1
ATOM 2272 C CA . LYS A 1 279 ? 38.303 1.412 -9.592 1.00 47.69 279 LYS A CA 1
ATOM 2273 C C . LYS A 1 279 ? 38.313 1.634 -11.105 1.00 47.69 279 LYS A C 1
ATOM 2275 O O . LYS A 1 279 ? 39.357 1.524 -11.739 1.00 47.69 279 LYS A O 1
ATOM 2280 N N . VAL A 1 280 ? 37.163 1.938 -11.707 1.00 46.59 280 VAL A N 1
ATOM 2281 C CA . VAL A 1 280 ? 37.079 2.318 -13.129 1.00 46.59 280 VAL A CA 1
ATOM 2282 C C . VAL A 1 280 ? 37.541 3.765 -13.323 1.00 46.59 280 VAL A C 1
ATOM 2284 O O . VAL A 1 280 ? 38.260 4.052 -14.275 1.00 46.59 280 VAL A O 1
ATOM 2287 N N . ALA A 1 281 ? 37.199 4.667 -12.399 1.00 48.97 281 ALA A N 1
ATOM 2288 C CA . ALA A 1 281 ? 37.637 6.061 -12.419 1.00 48.97 281 ALA A CA 1
ATOM 2289 C C . ALA A 1 281 ? 39.138 6.226 -12.107 1.00 48.97 281 ALA A C 1
ATOM 2291 O O . ALA A 1 281 ? 39.765 7.140 -12.638 1.00 48.97 281 ALA A O 1
ATOM 2292 N N . SER A 1 282 ? 39.723 5.341 -11.291 1.00 57.41 282 SER A N 1
ATOM 2293 C CA . SER A 1 282 ? 41.165 5.288 -11.004 1.00 57.41 282 SER A CA 1
ATOM 2294 C C . SER A 1 282 ? 41.978 4.528 -12.059 1.00 57.41 282 SER A C 1
ATOM 2296 O O . SER A 1 282 ? 43.205 4.527 -12.000 1.00 57.41 282 SER A O 1
ATOM 2298 N N . GLY A 1 283 ? 41.316 3.892 -13.034 1.00 49.81 283 GLY A N 1
ATOM 2299 C CA . GLY A 1 283 ? 41.963 3.119 -14.098 1.00 49.81 283 GLY A CA 1
ATOM 2300 C C . GLY A 1 283 ? 42.450 1.722 -13.686 1.00 49.81 283 GLY A C 1
ATOM 2301 O O . GLY A 1 283 ? 43.092 1.048 -14.489 1.00 49.81 283 GLY A O 1
ATOM 2302 N N . GLU A 1 284 ? 42.136 1.259 -12.474 1.00 51.19 284 GLU A N 1
ATOM 2303 C CA . GLU A 1 284 ? 42.500 -0.073 -11.963 1.00 51.19 284 GLU A CA 1
ATOM 2304 C C . GLU A 1 284 ? 41.692 -1.219 -12.602 1.00 51.19 284 GLU A C 1
ATOM 2306 O O . GLU A 1 284 ? 42.126 -2.371 -12.581 1.00 51.19 284 GLU A O 1
ATOM 2311 N N . LEU A 1 285 ? 40.528 -0.927 -13.195 1.00 37.31 285 LEU A N 1
ATOM 2312 C CA . LEU A 1 285 ? 39.677 -1.900 -13.886 1.00 37.31 285 LEU A CA 1
ATOM 2313 C C . LEU A 1 285 ? 39.397 -1.451 -15.32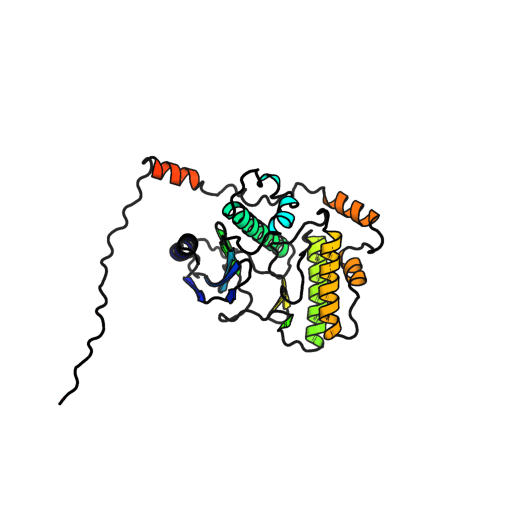5 1.00 37.31 285 LEU A C 1
ATOM 2315 O O . LEU A 1 285 ? 38.722 -0.448 -15.555 1.00 37.31 285 LEU A O 1
ATOM 2319 N N . LYS A 1 286 ? 39.888 -2.219 -16.306 1.00 40.25 286 LYS A N 1
ATOM 2320 C CA . LYS A 1 286 ? 39.566 -2.006 -17.724 1.00 40.25 286 LYS A CA 1
ATOM 2321 C C . LYS A 1 286 ? 38.197 -2.601 -18.050 1.00 40.25 286 LYS A C 1
ATOM 2323 O O . LYS A 1 286 ? 37.924 -3.758 -17.734 1.00 40.25 286 LYS A O 1
ATOM 2328 N N . VAL A 1 287 ? 37.347 -1.801 -18.688 1.00 41.59 287 VAL A N 1
ATOM 2329 C CA . VAL A 1 287 ? 36.046 -2.240 -19.209 1.00 41.59 287 VAL A CA 1
ATOM 2330 C C . VAL A 1 287 ? 36.296 -3.224 -20.362 1.00 41.59 287 VAL A C 1
ATOM 2332 O O . VAL A 1 287 ? 37.133 -2.920 -21.211 1.00 41.59 287 VAL A O 1
ATOM 2335 N N . PRO A 1 288 ? 35.628 -4.392 -20.417 1.00 34.53 288 PRO A N 1
ATOM 2336 C CA . PRO A 1 288 ? 35.751 -5.280 -21.566 1.00 34.53 288 PRO A CA 1
ATOM 2337 C C . PRO A 1 288 ? 35.172 -4.600 -22.812 1.00 34.53 288 PRO A C 1
ATOM 2339 O O . PRO A 1 288 ? 34.051 -4.087 -22.783 1.00 34.53 288 PRO A O 1
ATOM 2342 N N . GLU A 1 289 ? 35.949 -4.585 -23.893 1.00 32.34 289 GLU A N 1
ATOM 2343 C CA . GLU A 1 289 ? 35.510 -4.090 -25.197 1.00 32.34 289 GLU A CA 1
ATOM 2344 C C . GLU A 1 289 ? 34.338 -4.941 -25.699 1.00 32.34 289 GLU A C 1
ATOM 2346 O O . GLU A 1 289 ? 34.403 -6.171 -25.747 1.00 32.34 289 GLU A O 1
ATOM 2351 N N . VAL A 1 290 ? 33.236 -4.277 -26.041 1.00 35.19 290 VAL A N 1
ATOM 2352 C CA . VAL A 1 290 ? 32.098 -4.913 -26.706 1.00 35.19 290 VAL A CA 1
ATOM 2353 C C . VAL A 1 290 ? 32.490 -5.097 -28.176 1.00 35.19 290 VAL A C 1
ATOM 2355 O O . VAL A 1 290 ? 32.893 -4.112 -28.792 1.00 35.19 290 VAL A O 1
ATOM 2358 N N . PRO A 1 291 ? 32.392 -6.304 -28.762 1.00 30.95 291 PRO A N 1
ATOM 2359 C CA . PRO A 1 291 ? 32.699 -6.483 -30.174 1.00 30.95 291 PRO A CA 1
ATOM 2360 C C . PRO A 1 291 ? 31.678 -5.729 -31.034 1.00 30.95 291 PRO A C 1
ATOM 2362 O O . PRO A 1 291 ? 30.469 -5.834 -30.803 1.00 30.95 291 PRO A O 1
ATOM 2365 N N . ASP A 1 292 ? 32.189 -4.986 -32.017 1.00 31.55 292 ASP A N 1
ATOM 2366 C CA . ASP A 1 292 ? 31.420 -4.228 -33.005 1.00 31.55 292 ASP A CA 1
ATOM 2367 C C . ASP A 1 292 ? 30.326 -5.103 -33.632 1.00 31.55 292 ASP A C 1
ATOM 2369 O O . ASP A 1 292 ? 30.600 -6.061 -34.359 1.00 31.55 292 ASP A O 1
ATOM 2373 N N . LYS A 1 293 ? 29.062 -4.762 -33.367 1.00 34.53 293 LYS A N 1
ATOM 2374 C CA . LYS A 1 293 ? 27.938 -5.237 -34.173 1.00 34.53 293 LYS A CA 1
ATOM 2375 C C . LYS A 1 293 ? 27.627 -4.162 -35.203 1.00 34.53 293 LYS A C 1
ATOM 2377 O O . LYS A 1 293 ? 27.194 -3.066 -34.862 1.00 34.53 293 LYS A O 1
ATOM 2382 N N . THR A 1 294 ? 27.875 -4.510 -36.458 1.00 30.52 294 THR A N 1
ATOM 2383 C CA . THR A 1 294 ? 27.530 -3.764 -37.664 1.00 30.52 294 THR A CA 1
ATOM 2384 C C . THR A 1 294 ? 26.084 -3.268 -37.621 1.00 30.52 294 THR A C 1
ATOM 2386 O O . THR A 1 294 ? 25.135 -4.048 -37.534 1.00 30.52 294 THR A O 1
ATOM 2389 N N . PHE A 1 295 ? 25.918 -1.948 -37.698 1.00 32.16 295 PHE A N 1
ATOM 2390 C CA . PHE A 1 295 ? 24.633 -1.307 -37.941 1.00 32.16 295 PHE A CA 1
ATOM 2391 C C . PHE A 1 295 ? 24.193 -1.619 -39.376 1.00 32.16 295 PHE A C 1
ATOM 2393 O O . PHE A 1 295 ? 24.894 -1.283 -40.327 1.00 32.16 295 PHE A O 1
ATOM 2400 N N . VAL A 1 296 ? 23.037 -2.262 -39.542 1.00 30.91 296 VAL A N 1
ATOM 2401 C CA . VAL A 1 296 ? 22.339 -2.298 -40.832 1.00 30.91 296 VAL A CA 1
ATOM 2402 C C . VAL A 1 296 ? 21.513 -1.017 -40.915 1.00 30.91 296 VAL A C 1
ATOM 2404 O O . VAL A 1 296 ? 20.557 -0.846 -40.158 1.00 30.91 296 VAL A O 1
ATOM 2407 N N . GLU A 1 297 ? 21.909 -0.097 -41.795 1.00 28.59 297 GLU A N 1
ATOM 2408 C CA . GLU A 1 297 ? 21.104 1.073 -42.152 1.00 28.59 297 GLU A CA 1
ATOM 2409 C C . GLU A 1 297 ? 19.777 0.613 -42.766 1.00 28.59 297 GLU A C 1
ATOM 2411 O O . GLU A 1 297 ? 19.741 -0.022 -43.820 1.00 28.59 297 GLU A O 1
ATOM 2416 N N . VAL A 1 298 ? 18.668 0.944 -42.108 1.00 32.56 298 VAL A N 1
ATOM 2417 C CA . VAL A 1 298 ? 17.332 0.819 -42.693 1.00 32.56 298 VAL A CA 1
ATOM 2418 C C . VAL A 1 298 ? 17.139 2.015 -43.626 1.00 32.56 298 VAL A C 1
ATOM 2420 O O . VAL A 1 298 ? 17.009 3.147 -43.160 1.00 32.56 298 VAL A O 1
ATOM 2423 N N . GLN A 1 299 ? 17.154 1.781 -44.940 1.00 29.44 299 GLN A N 1
ATOM 2424 C CA . GLN A 1 299 ? 16.836 2.820 -45.922 1.00 29.44 299 GLN A CA 1
ATOM 2425 C C . GLN A 1 299 ? 15.350 3.220 -45.829 1.00 29.44 299 GLN A C 1
ATOM 2427 O O . GLN A 1 299 ? 14.495 2.351 -45.636 1.00 29.44 299 GLN A O 1
ATOM 2432 N N . PRO A 1 300 ? 15.016 4.516 -45.970 1.00 31.12 300 PRO A N 1
ATOM 2433 C CA . PRO A 1 300 ? 13.629 4.971 -45.996 1.00 31.12 300 PRO A CA 1
ATOM 2434 C C . PRO A 1 300 ? 12.909 4.512 -47.280 1.00 31.12 300 PRO A C 1
ATOM 2436 O O . PRO A 1 300 ? 13.558 4.299 -48.306 1.00 31.12 300 PRO A O 1
ATOM 2439 N N . PRO A 1 301 ? 11.570 4.359 -47.251 1.00 33.75 301 PRO A N 1
ATOM 2440 C CA . PRO A 1 301 ? 10.811 3.846 -48.386 1.00 33.75 301 PRO A CA 1
ATOM 2441 C C . PRO A 1 301 ? 10.813 4.830 -49.564 1.00 33.75 301 PRO A C 1
ATOM 2443 O O . PRO A 1 301 ? 10.649 6.038 -49.389 1.00 33.75 301 PRO A O 1
ATOM 2446 N N . VAL A 1 302 ? 10.981 4.282 -50.769 1.00 40.50 302 VAL A N 1
ATOM 2447 C CA . VAL A 1 302 ? 10.943 5.000 -52.050 1.00 40.50 302 VAL A CA 1
ATOM 2448 C C . VAL A 1 302 ? 9.508 5.449 -52.339 1.00 40.50 302 VAL A C 1
ATOM 2450 O O . VAL A 1 302 ? 8.581 4.643 -52.303 1.00 40.50 302 VAL A O 1
ATOM 2453 N N . VAL A 1 303 ? 9.330 6.742 -52.612 1.00 40.53 303 VAL A N 1
ATOM 2454 C CA . VAL A 1 303 ? 8.073 7.330 -53.093 1.00 40.53 303 VAL A CA 1
ATOM 2455 C C . VAL A 1 303 ? 8.183 7.463 -54.611 1.00 40.53 303 VAL A C 1
ATOM 2457 O O . VAL A 1 303 ? 9.020 8.227 -55.092 1.00 40.53 303 VAL A O 1
ATOM 2460 N N . ASP A 1 304 ? 7.360 6.730 -55.360 1.00 42.44 304 ASP A N 1
ATOM 2461 C CA . ASP A 1 304 ? 7.305 6.854 -56.820 1.00 42.44 304 ASP A CA 1
ATOM 2462 C C . ASP A 1 304 ? 6.607 8.164 -57.246 1.00 42.44 304 ASP A C 1
ATOM 2464 O O . ASP A 1 304 ? 5.597 8.551 -56.644 1.00 42.44 304 ASP A O 1
ATOM 2468 N N . PRO A 1 305 ? 7.108 8.870 -58.279 1.00 45.78 305 PRO A N 1
ATOM 2469 C CA . PRO A 1 305 ? 6.485 10.089 -58.788 1.00 45.78 305 PRO A CA 1
ATOM 2470 C C . PRO A 1 305 ? 5.237 9.797 -59.646 1.00 45.78 305 PRO A C 1
ATOM 2472 O O . PRO A 1 305 ? 5.084 8.697 -60.183 1.00 45.78 305 PRO A O 1
ATOM 2475 N N . PRO A 1 306 ? 4.332 10.785 -59.804 1.00 41.38 306 PRO A N 1
ATOM 2476 C CA . PRO A 1 306 ? 3.057 10.591 -60.482 1.00 41.38 306 PRO A CA 1
ATOM 2477 C C . PRO A 1 306 ? 3.262 10.389 -61.985 1.00 41.38 306 PRO A C 1
ATOM 2479 O O . PRO A 1 306 ? 3.979 11.149 -62.637 1.00 41.38 306 PRO A O 1
ATOM 2482 N N . GLN A 1 307 ? 2.607 9.365 -62.528 1.00 51.47 307 GLN A N 1
ATOM 2483 C CA . GLN A 1 307 ? 2.565 9.114 -63.965 1.00 51.47 307 GLN A CA 1
ATOM 2484 C C . GLN A 1 307 ? 1.689 10.173 -64.647 1.00 51.47 307 GLN A C 1
ATOM 2486 O O . GLN A 1 307 ? 0.533 10.367 -64.267 1.00 51.47 307 GLN A O 1
ATOM 2491 N N . SER A 1 308 ? 2.274 10.864 -65.626 1.00 50.53 308 SER A N 1
ATOM 2492 C CA . SER A 1 308 ? 1.603 11.731 -66.603 1.00 50.53 308 SER A CA 1
ATOM 2493 C C . SER A 1 308 ? 1.108 10.939 -67.804 1.00 50.53 308 SER A C 1
ATOM 2495 O O . SER A 1 308 ? 1.921 10.115 -68.286 1.00 50.53 308 SER A O 1
#

InterPro domains:
  IPR000687 RIO kinase [SM00090] (1-238)
  IPR011009 Protein kinase-like domain superfamily [SSF56112] (23-220)
  IPR018934 RIO-type domain [PF01163] (53-227)
  IPR018935 RIO kinase, conserved site [PS01245] (171-182)
  IPR051272 RIO-type Ser/Thr kinase [PTHR45723] (1-245)

Secondary structure (DSSP, 8-state):
--HHHHHHHHHHHHTTSEEEEEEEEEE-SSEEEEEEEE-TT-TT--GGGPPPSEEEEEEE----TT-S-HHHHHHT-HHHHTT--TT--HHHHHHHHHHHHHHHHHHHHHTT--SPPEEEEETTEEEEE-SEETTEEPPBGGG----HHHHHHHHHHHHHHHHHHHHTS--B-SS-STTSEEEETTEEEE--TTS-B-TTSTTHHHHHHHHHHHHHHHHTTT-SS---HHHHHHHHHSS-TT-HHHHHHHHHHTT--GGG---TT--TT---HHHHHHHHHTTSSPPPPPP-------PPPP-PPPP-

Sequence (308 aa):
MDEHTRLLIYKLINKQLLERVDGVVSIGKEAVVLHAETDPCCPDTTPDTALPKECAIKVFKTVLSEFKDRDKYIKDDRRFKDRMGKQTTTRKIVHLWAEKEMANLSRMQKVGLRCPQVVKLKNHVLIMSFIGENNVPAPKLKDADLDEDDAKRAYKEVIESMRTLYQNANLIHADLSEYNILYHNKHCYFIDVSQAVEPCHENAFFFLMRDCENISKFFSKLLPDVMTGAQIFRYVSDVDFGDRMKWLEIASSKKMKPHLMDRPGKDQSTYNFESVWEKVASGELKVPEVPDKTFVEVQPPVVDPPQS